Protein AF-0000000085030913 (afdb_homodimer)

Organism: Methanopyrus kandleri (strain AV19 / DSM 6324 / JCM 9639 / NBRC 100938) (NCBI:txid190192)

Structure (mmCIF, N/CA/C/O backbone):
data_AF-0000000085030913-model_v1
#
loop_
_entity.id
_entity.type
_entity.pdbx_description
1 polymer 'Nitrogen regulatory protein PII'
#
loop_
_atom_site.group_PDB
_atom_site.id
_atom_site.type_symbol
_atom_site.label_atom_id
_atom_site.label_alt_id
_atom_site.label_comp_id
_atom_site.label_asym_id
_atom_site.label_entity_id
_atom_site.label_seq_id
_atom_site.pdbx_PDB_ins_code
_atom_site.Cartn_x
_atom_site.Cartn_y
_atom_site.Cartn_z
_atom_site.occupancy
_atom_site.B_iso_or_equiv
_atom_site.auth_seq_id
_atom_site.auth_comp_id
_atom_site.auth_asym_id
_atom_site.auth_atom_id
_atom_site.pdbx_PDB_model_num
ATOM 1 N N . MET A 1 1 ? 6.801 -6.336 12.219 1 97.38 1 MET A N 1
ATOM 2 C CA . MET A 1 1 ? 6.609 -5.457 11.062 1 97.38 1 MET A CA 1
ATOM 3 C C . MET A 1 1 ? 5.137 -5.102 10.891 1 97.38 1 MET A C 1
ATOM 5 O O . MET A 1 1 ? 4.258 -5.914 11.188 1 97.38 1 MET A O 1
ATOM 9 N N . TYR A 1 2 ? 4.879 -3.906 10.539 1 98.38 2 TYR A N 1
ATOM 10 C CA . TYR A 1 2 ? 3.506 -3.424 10.477 1 98.38 2 TYR A CA 1
ATOM 11 C C . TYR A 1 2 ? 3.307 -2.512 9.273 1 98.38 2 TYR A C 1
ATOM 13 O O . TYR A 1 2 ? 4.207 -1.752 8.906 1 98.38 2 TYR A O 1
ATOM 21 N N . MET A 1 3 ? 2.127 -2.629 8.711 1 98.69 3 MET A N 1
ATOM 22 C CA . MET A 1 3 ? 1.617 -1.624 7.777 1 98.69 3 MET A CA 1
ATOM 23 C C . MET A 1 3 ? 0.636 -0.688 8.477 1 98.69 3 MET A C 1
ATOM 25 O O . MET A 1 3 ? -0.344 -1.139 9.07 1 98.69 3 MET A O 1
ATOM 29 N N . ILE A 1 4 ? 0.959 0.599 8.453 1 98.69 4 ILE A N 1
ATOM 30 C CA . ILE A 1 4 ? -0 1.61 8.883 1 98.69 4 ILE A CA 1
ATOM 31 C C . ILE A 1 4 ? -0.766 2.141 7.668 1 98.69 4 ILE A C 1
ATOM 33 O O . ILE A 1 4 ? -0.162 2.619 6.707 1 98.69 4 ILE A O 1
ATOM 37 N N . GLU A 1 5 ? -2.086 2.006 7.703 1 98.81 5 GLU A N 1
ATOM 38 C CA . GLU A 1 5 ? -2.98 2.604 6.715 1 98.81 5 GLU A CA 1
ATOM 39 C C . GLU A 1 5 ? -3.789 3.746 7.32 1 98.81 5 GLU A C 1
ATOM 41 O O . GLU A 1 5 ? -4.555 3.541 8.266 1 98.81 5 GLU A O 1
ATOM 46 N N . ALA A 1 6 ? -3.629 4.93 6.734 1 98.69 6 ALA A N 1
ATOM 47 C CA . ALA A 1 6 ? -4.344 6.094 7.246 1 98.69 6 ALA A CA 1
ATOM 48 C C . ALA A 1 6 ? -5.203 6.734 6.16 1 98.69 6 ALA A C 1
ATOM 50 O O . ALA A 1 6 ? -4.719 7.004 5.055 1 98.69 6 ALA A O 1
ATOM 51 N N . VAL A 1 7 ? -6.469 6.957 6.406 1 98.5 7 VAL A N 1
ATOM 52 C CA . VAL A 1 7 ? -7.355 7.75 5.562 1 98.5 7 VAL A CA 1
ATOM 53 C C . VAL A 1 7 ? -7.426 9.18 6.094 1 98.5 7 VAL A C 1
ATOM 55 O O . VAL A 1 7 ? -7.742 9.398 7.262 1 98.5 7 VAL A O 1
ATOM 58 N N . ILE A 1 8 ? -7.07 10.133 5.246 1 98.19 8 ILE A N 1
ATOM 59 C CA . ILE A 1 8 ? -7.027 11.523 5.695 1 98.19 8 ILE A CA 1
ATOM 60 C C . ILE A 1 8 ? -7.652 12.422 4.633 1 98.19 8 ILE A C 1
ATOM 62 O O . ILE A 1 8 ? -7.98 11.969 3.537 1 98.19 8 ILE A O 1
ATOM 66 N N . ARG A 1 9 ? -7.844 13.711 5 1 96.69 9 ARG A N 1
ATOM 67 C CA . ARG A 1 9 ? -8.266 14.719 4.039 1 96.69 9 ARG A CA 1
ATOM 68 C C . ARG A 1 9 ? -7.18 14.984 3.002 1 96.69 9 ARG A C 1
ATOM 70 O O . ARG A 1 9 ? -5.996 15.062 3.338 1 96.69 9 ARG A O 1
ATOM 77 N N . PRO A 1 10 ? -7.609 15.188 1.763 1 97.94 10 PRO A N 1
ATOM 78 C CA . PRO A 1 10 ? -6.617 15.461 0.722 1 97.94 10 PRO A CA 1
ATOM 79 C C . PRO A 1 10 ? -5.781 16.703 1.02 1 97.94 10 PRO A C 1
ATOM 81 O O . PRO A 1 10 ? -4.574 16.719 0.756 1 97.94 10 PRO A O 1
ATOM 84 N N . GLU A 1 11 ? -6.324 17.703 1.621 1 97.62 11 GLU A N 1
ATOM 85 C CA . GLU A 1 11 ? -5.625 18.969 1.826 1 97.62 11 GLU A CA 1
ATOM 86 C C . GLU A 1 11 ? -4.562 18.844 2.914 1 97.62 11 GLU A C 1
ATOM 88 O O . GLU A 1 11 ? -3.721 19.734 3.074 1 97.62 11 GLU A O 1
ATOM 93 N N . LYS A 1 12 ? -4.578 17.734 3.641 1 97.44 12 LYS A N 1
ATOM 94 C CA . LYS A 1 12 ? -3.611 17.531 4.719 1 97.44 12 LYS A CA 1
ATOM 95 C C . LYS A 1 12 ? -2.453 16.656 4.266 1 97.44 12 LYS A C 1
ATOM 97 O O . LYS A 1 12 ? -1.494 16.453 5.008 1 97.44 12 LYS A O 1
ATOM 102 N N . LEU A 1 13 ? -2.436 16.188 3.119 1 97.69 13 LEU A N 1
ATOM 103 C CA . LEU A 1 13 ? -1.42 15.266 2.627 1 97.69 13 LEU A CA 1
ATOM 104 C C . LEU A 1 13 ? -0.028 15.875 2.74 1 97.69 13 LEU A C 1
ATOM 106 O O . LEU A 1 13 ? 0.89 15.25 3.271 1 97.69 13 LEU A O 1
ATOM 110 N N . ASP A 1 14 ? 0.135 17.094 2.258 1 95.75 14 ASP A N 1
ATOM 111 C CA . ASP A 1 14 ? 1.46 17.703 2.246 1 95.75 14 ASP A CA 1
ATOM 112 C C . ASP A 1 14 ? 2.002 17.875 3.662 1 95.75 14 ASP A C 1
ATOM 114 O O . ASP A 1 14 ? 3.174 17.578 3.922 1 95.75 14 ASP A O 1
ATOM 118 N N . ASP A 1 15 ? 1.157 18.266 4.574 1 96.5 15 ASP A N 1
ATOM 119 C CA . ASP A 1 15 ? 1.558 18.438 5.969 1 96.5 15 ASP A CA 1
ATOM 120 C C . ASP A 1 15 ? 2.01 17.094 6.566 1 96.5 15 ASP A C 1
ATOM 122 O O . ASP A 1 15 ? 3.051 17.031 7.223 1 96.5 15 ASP A O 1
ATOM 126 N N . VAL A 1 16 ? 1.257 16.078 6.359 1 97.94 16 VAL A N 1
ATOM 127 C CA . VAL A 1 16 ? 1.531 14.766 6.93 1 97.94 16 VAL A CA 1
ATOM 128 C C . VAL A 1 16 ? 2.803 14.188 6.312 1 97.94 16 VAL A C 1
ATOM 130 O O . VAL A 1 16 ? 3.672 13.68 7.023 1 97.94 16 VAL A O 1
ATOM 133 N N . LYS A 1 17 ? 2.896 14.273 4.977 1 95.69 17 LYS A N 1
ATOM 134 C CA . LYS A 1 17 ? 4.062 13.75 4.273 1 95.69 17 LYS A CA 1
ATOM 135 C C . LYS A 1 17 ? 5.348 14.391 4.781 1 95.69 17 LYS A C 1
ATOM 137 O O . LYS A 1 17 ? 6.348 13.703 5 1 95.69 17 LYS A O 1
ATOM 142 N N . GLU A 1 18 ? 5.367 15.695 4.91 1 94.69 18 GLU A N 1
ATOM 143 C CA . GLU A 1 18 ? 6.543 16.422 5.379 1 94.69 18 GLU A CA 1
ATOM 144 C C . GLU A 1 18 ? 6.891 16.047 6.816 1 94.69 18 GLU A C 1
ATOM 146 O O . GLU A 1 18 ? 8.062 15.828 7.141 1 94.69 18 GLU A O 1
ATOM 151 N N . ALA A 1 19 ? 5.914 15.938 7.633 1 97.12 19 ALA A N 1
ATOM 152 C CA . ALA A 1 19 ? 6.121 15.594 9.039 1 97.12 19 ALA A CA 1
ATOM 153 C C . ALA A 1 19 ? 6.684 14.188 9.18 1 97.12 19 ALA A C 1
ATOM 155 O O . ALA A 1 19 ? 7.562 13.938 10.008 1 97.12 19 ALA A O 1
ATOM 156 N N . LEU A 1 20 ? 6.156 13.258 8.414 1 96.88 20 LEU A N 1
ATOM 157 C CA . LEU A 1 20 ? 6.66 11.891 8.445 1 96.88 20 LEU A CA 1
ATOM 158 C C . LEU A 1 20 ? 8.117 11.836 7.992 1 96.88 20 LEU A C 1
ATOM 160 O O . LEU A 1 20 ? 8.93 11.133 8.594 1 96.88 20 LEU A O 1
ATOM 164 N N . ASP A 1 21 ? 8.438 12.578 6.918 1 93.75 21 ASP A N 1
ATOM 165 C CA . ASP A 1 21 ? 9.812 12.648 6.445 1 93.75 21 ASP A CA 1
ATOM 166 C C . ASP A 1 21 ? 10.742 13.148 7.543 1 93.75 21 ASP A C 1
ATOM 168 O O . ASP A 1 21 ? 11.781 12.539 7.812 1 93.75 21 ASP A O 1
ATOM 172 N N . GLU A 1 22 ? 10.359 14.188 8.195 1 94.38 22 GLU A N 1
ATOM 173 C CA . GLU A 1 22 ? 11.164 14.781 9.266 1 94.38 22 GLU A CA 1
ATOM 174 C C . GLU A 1 22 ? 11.32 13.812 10.43 1 94.38 22 GLU A C 1
ATOM 176 O O . GLU A 1 22 ? 12.352 13.812 11.109 1 94.38 22 GLU A O 1
ATOM 181 N N . ALA A 1 23 ? 10.359 13 10.664 1 95.81 23 ALA A N 1
ATOM 182 C CA . ALA A 1 23 ? 10.375 12.047 11.773 1 95.81 23 ALA A CA 1
ATOM 183 C C . ALA A 1 23 ? 11.172 10.797 11.414 1 95.81 23 ALA A C 1
ATOM 185 O O . ALA A 1 23 ? 11.328 9.898 12.242 1 95.81 23 ALA A O 1
ATOM 186 N N . GLY A 1 24 ? 11.609 10.648 10.109 1 93.88 24 GLY A N 1
ATOM 187 C CA . GLY A 1 24 ? 12.461 9.539 9.711 1 93.88 24 GLY A CA 1
ATOM 188 C C . GLY A 1 24 ? 11.711 8.469 8.938 1 93.88 24 GLY A C 1
ATOM 189 O O . GLY A 1 24 ? 12.195 7.344 8.797 1 93.88 24 GLY A O 1
ATOM 190 N N . TYR A 1 25 ? 10.539 8.797 8.492 1 94.88 25 TYR A N 1
ATOM 191 C CA . TYR A 1 25 ? 9.727 7.848 7.738 1 94.88 25 TYR A CA 1
ATOM 192 C C . TYR A 1 25 ? 9.367 8.406 6.363 1 94.88 25 TYR A C 1
ATOM 194 O O . TYR A 1 25 ? 8.203 8.688 6.086 1 94.88 25 TYR A O 1
ATOM 202 N N . PRO A 1 26 ? 10.32 8.453 5.445 1 93.25 26 PRO A N 1
ATOM 203 C CA . PRO A 1 26 ? 10.07 9.062 4.137 1 93.25 26 PRO A CA 1
ATOM 204 C C . PRO A 1 26 ? 9.273 8.156 3.203 1 93.25 26 PRO A C 1
ATOM 206 O O . PRO A 1 26 ? 8.586 8.641 2.307 1 93.25 26 PRO A O 1
ATOM 209 N N . GLY A 1 27 ? 9.453 6.836 3.287 1 94.38 27 GLY A N 1
ATOM 210 C CA . GLY A 1 27 ? 8.781 5.898 2.396 1 94.38 27 GLY A CA 1
ATOM 211 C C . GLY A 1 27 ? 7.289 5.801 2.639 1 94.38 27 GLY A C 1
ATOM 212 O O . GLY A 1 27 ? 6.852 5.66 3.781 1 94.38 27 GLY A O 1
ATOM 213 N N . MET A 1 28 ? 6.562 5.891 1.519 1 96.62 28 MET A N 1
ATOM 214 C CA . MET A 1 28 ? 5.113 5.762 1.654 1 96.62 28 MET A CA 1
ATOM 215 C C . MET A 1 28 ? 4.461 5.5 0.301 1 96.62 28 MET A C 1
ATOM 217 O O . MET A 1 28 ? 5.059 5.77 -0.743 1 96.62 28 MET A O 1
ATOM 221 N N . THR A 1 29 ? 3.254 4.949 0.312 1 98 29 THR A N 1
ATOM 222 C CA . THR A 1 29 ? 2.355 4.801 -0.827 1 98 29 THR A CA 1
ATOM 223 C C . THR A 1 29 ? 1.079 5.609 -0.619 1 98 29 THR A C 1
ATOM 225 O O . THR A 1 29 ? 0.489 5.582 0.464 1 98 29 THR A O 1
ATOM 228 N N . VAL A 1 30 ? 0.753 6.41 -1.643 1 98.25 30 VAL A N 1
ATOM 229 C CA . VAL A 1 30 ? -0.41 7.289 -1.574 1 98.25 30 VAL A CA 1
ATOM 230 C C . VAL A 1 30 ? -1.447 6.852 -2.607 1 98.25 30 VAL A C 1
ATOM 232 O O . VAL A 1 30 ? -1.129 6.695 -3.787 1 98.25 30 VAL A O 1
ATOM 235 N N . ILE A 1 31 ? -2.711 6.672 -2.172 1 98.31 31 ILE A N 1
ATOM 236 C CA . ILE A 1 31 ? -3.826 6.277 -3.025 1 98.31 31 ILE A CA 1
ATOM 237 C C . ILE A 1 31 ? -4.953 7.301 -2.908 1 98.31 31 ILE A C 1
ATOM 239 O O . ILE A 1 31 ? -5.383 7.637 -1.804 1 98.31 31 ILE A O 1
ATOM 243 N N . HIS A 1 32 ? -5.371 7.809 -4.09 1 97.62 32 HIS A N 1
ATOM 244 C CA . HIS A 1 32 ? -6.57 8.633 -4.086 1 97.62 32 HIS A CA 1
ATOM 245 C C . HIS A 1 32 ? -7.832 7.781 -4.027 1 97.62 32 HIS A C 1
ATOM 247 O O . HIS A 1 32 ? -8.039 6.914 -4.879 1 97.62 32 HIS A O 1
ATOM 253 N N . VAL A 1 33 ? -8.664 8.086 -3.014 1 97.69 33 VAL A N 1
ATOM 254 C CA . VAL A 1 33 ? -9.828 7.234 -2.791 1 97.69 33 VAL A CA 1
ATOM 255 C C . VAL A 1 33 ? -11.062 8.102 -2.533 1 97.69 33 VAL A C 1
ATOM 257 O O . VAL A 1 33 ? -10.961 9.328 -2.461 1 97.69 33 VAL A O 1
ATOM 260 N N . LYS A 1 34 ? -12.18 7.449 -2.561 1 95.69 34 LYS A N 1
ATOM 261 C CA . LYS A 1 34 ? -13.43 8.047 -2.104 1 95.69 34 LYS A CA 1
ATOM 262 C C . LYS A 1 34 ? -13.977 7.305 -0.887 1 95.69 34 LYS A C 1
ATOM 264 O O . LYS A 1 34 ? -13.812 6.09 -0.764 1 95.69 34 LYS A O 1
ATOM 269 N N . GLY A 1 35 ? -14.461 8.07 0.013 1 93.12 35 GLY A N 1
ATOM 270 C CA . GLY A 1 35 ? -15.031 7.473 1.206 1 93.12 35 GLY A CA 1
ATOM 271 C C . GLY A 1 35 ? -15.836 8.453 2.039 1 93.12 35 GLY A C 1
ATOM 272 O O . GLY A 1 35 ? -15.93 9.633 1.698 1 93.12 35 GLY A O 1
ATOM 273 N N . ARG A 1 36 ? -16.531 7.734 3.041 1 88.5 36 ARG A N 1
ATOM 274 C CA . ARG A 1 36 ? -17.25 8.516 4.031 1 88.5 36 ARG A CA 1
ATOM 275 C C . ARG A 1 36 ? -17.281 7.805 5.379 1 88.5 36 ARG A C 1
ATOM 277 O O . ARG A 1 36 ? -17.031 6.602 5.457 1 88.5 36 ARG A O 1
ATOM 284 N N . GLY A 1 37 ? -17.438 8.609 6.379 1 87.94 37 GLY A N 1
ATOM 285 C CA . GLY A 1 37 ? -17.641 8.031 7.695 1 87.94 37 GLY A CA 1
ATOM 286 C C . GLY A 1 37 ? -19.094 7.891 8.07 1 87.94 37 GLY A C 1
ATOM 287 O O . GLY A 1 37 ? -19.953 7.738 7.195 1 87.94 37 GLY A O 1
ATOM 288 N N . ARG A 1 38 ? -19.328 7.766 9.25 1 83.56 38 ARG A N 1
ATOM 289 C CA . ARG A 1 38 ? -20.656 7.523 9.812 1 83.56 38 ARG A CA 1
ATOM 290 C C . ARG A 1 38 ? -21.594 8.688 9.508 1 83.56 38 ARG A C 1
ATOM 292 O O . ARG A 1 38 ? -22.828 8.531 9.531 1 83.56 38 ARG A O 1
ATOM 299 N N . GLN A 1 39 ? -21.109 9.82 9.016 1 75.81 39 GLN A N 1
ATOM 300 C CA . GLN A 1 39 ? -21.875 11.031 8.734 1 75.81 39 GLN A CA 1
ATOM 301 C C . GLN A 1 39 ? -22.484 10.984 7.332 1 75.81 39 GLN A C 1
ATOM 303 O O . GLN A 1 39 ? -23.297 11.836 6.973 1 75.81 39 GLN A O 1
ATOM 308 N N . ARG A 1 40 ? -22.234 9.852 6.637 1 77.81 40 ARG A N 1
ATOM 309 C CA . ARG A 1 40 ? -22.812 9.508 5.34 1 77.81 40 ARG A CA 1
ATOM 310 C C . ARG A 1 40 ? -22.641 10.656 4.348 1 77.81 40 ARG A C 1
ATOM 312 O O . ARG A 1 40 ? -23.547 10.969 3.582 1 77.81 40 ARG A O 1
ATOM 319 N N . GLY A 1 41 ? -21.562 11.359 4.496 1 75 41 GLY A N 1
ATOM 320 C CA . GLY A 1 41 ? -21.297 12.375 3.49 1 75 41 GLY A CA 1
ATOM 321 C C . GLY A 1 41 ? -21.828 13.742 3.865 1 75 41 GLY A C 1
ATOM 322 O O . GLY A 1 41 ? -21.859 14.102 5.043 1 75 41 GLY A O 1
ATOM 323 N N . ILE A 1 42 ? -21.938 14.555 2.76 1 71.19 42 ILE A N 1
ATOM 324 C CA . ILE A 1 42 ? -22.391 15.93 2.975 1 71.19 42 ILE A CA 1
ATOM 325 C C . ILE A 1 42 ? -23.672 16.188 2.195 1 71.19 42 ILE A C 1
ATOM 327 O O . ILE A 1 42 ? -23.797 15.781 1.037 1 71.19 42 ILE A O 1
ATOM 331 N N . VAL A 1 43 ? -24.672 16.75 2.906 1 71.94 43 VAL A N 1
ATOM 332 C CA . VAL A 1 43 ? -25.922 17.156 2.273 1 71.94 43 VAL A CA 1
ATOM 333 C C . VAL A 1 43 ? -25.812 18.594 1.769 1 71.94 43 VAL A C 1
ATOM 335 O O . VAL A 1 43 ? -25.391 19.484 2.504 1 71.94 43 VAL A O 1
ATOM 338 N N . HIS A 1 44 ? -25.938 18.734 0.424 1 70.19 44 HIS A N 1
ATOM 339 C CA . HIS A 1 44 ? -25.984 20.062 -0.174 1 70.19 44 HIS A CA 1
ATOM 340 C C . HIS A 1 44 ? -27.422 20.516 -0.385 1 70.19 44 HIS A C 1
ATOM 342 O O . HIS A 1 44 ? -28.281 19.719 -0.765 1 70.19 44 HIS A O 1
ATOM 348 N N . ARG A 1 45 ? -27.719 21.75 0.177 1 68.44 45 ARG A N 1
ATOM 349 C CA . ARG A 1 45 ? -29.062 22.297 0.024 1 68.44 45 ARG A CA 1
ATOM 350 C C . ARG A 1 45 ? -29.109 23.391 -1.024 1 68.44 45 ARG A C 1
ATOM 352 O O . ARG A 1 45 ? -28.328 24.344 -0.955 1 68.44 45 ARG A O 1
ATOM 359 N N . TYR A 1 46 ? -29.531 23.016 -2.213 1 72.19 46 TYR A N 1
ATOM 360 C CA . TYR A 1 46 ? -29.859 24.047 -3.18 1 72.19 46 TYR A CA 1
ATOM 361 C C . TYR A 1 46 ? -31.375 24.203 -3.34 1 72.19 46 TYR A C 1
ATOM 363 O O . TYR A 1 46 ? -32.031 23.344 -3.92 1 72.19 46 TYR A O 1
ATOM 371 N N . ARG A 1 47 ? -31.859 25.516 -3.111 1 70.31 47 ARG A N 1
ATOM 372 C CA . ARG A 1 47 ? -33.312 25.766 -3.131 1 70.31 47 ARG A CA 1
ATOM 373 C C . ARG A 1 47 ? -34.062 24.672 -2.389 1 70.31 47 ARG A C 1
ATOM 375 O O . ARG A 1 47 ? -33.781 24.391 -1.227 1 70.31 47 ARG A O 1
ATOM 382 N N . ASP A 1 48 ? -35 23.969 -2.947 1 69.94 48 ASP A N 1
ATOM 383 C CA . ASP A 1 48 ? -35.875 22.984 -2.309 1 69.94 48 ASP A CA 1
ATOM 384 C C . ASP A 1 48 ? -35.344 21.562 -2.521 1 69.94 48 ASP A C 1
ATOM 386 O O . ASP A 1 48 ? -36 20.594 -2.137 1 69.94 48 ASP A O 1
ATOM 390 N N . GLU A 1 49 ? -34.125 21.531 -3.23 1 72 49 GLU A N 1
ATOM 391 C CA . GLU A 1 49 ? -33.656 20.172 -3.52 1 72 49 GLU A CA 1
ATOM 392 C C . GLU A 1 49 ? -32.406 19.859 -2.732 1 72 49 GLU A C 1
ATOM 394 O O . GLU A 1 49 ? -31.484 20.688 -2.631 1 72 49 GLU A O 1
ATOM 399 N N . GLU A 1 50 ? -32.5 18.719 -1.966 1 69.69 50 GLU A N 1
ATOM 400 C CA . GLU A 1 50 ? -31.328 18.219 -1.229 1 69.69 50 GLU A CA 1
ATOM 401 C C . GLU A 1 50 ? -30.531 17.219 -2.059 1 69.69 50 GLU A C 1
ATOM 403 O O . GLU A 1 50 ? -31.109 16.312 -2.67 1 69.69 50 GLU A O 1
ATOM 408 N N . TYR A 1 51 ? -29.297 17.703 -2.5 1 71.06 51 TYR A N 1
ATOM 409 C CA . TYR A 1 51 ? -28.375 16.766 -3.143 1 71.06 51 TYR A CA 1
ATOM 410 C C . TYR A 1 51 ? -27.312 16.297 -2.166 1 71.06 51 TYR A C 1
ATOM 412 O O . TYR A 1 51 ? -26.719 17.094 -1.439 1 71.06 51 TYR A O 1
ATOM 420 N N . ARG A 1 52 ? -27.266 14.836 -1.971 1 70.31 52 ARG A N 1
ATOM 421 C CA . ARG A 1 52 ? -26.281 14.258 -1.061 1 70.31 52 ARG A CA 1
ATOM 422 C C . ARG A 1 52 ? -25.078 13.703 -1.828 1 70.31 52 ARG A C 1
ATOM 424 O O . ARG A 1 52 ? -25.25 12.984 -2.818 1 70.31 52 ARG A O 1
ATOM 431 N N . THR A 1 53 ? -23.922 14.414 -1.584 1 75.75 53 THR A N 1
ATOM 432 C CA . THR A 1 53 ? -22.719 13.711 -2.002 1 75.75 53 THR A CA 1
ATOM 433 C C . THR A 1 53 ? -22.391 12.586 -1.022 1 75.75 53 THR A C 1
ATOM 435 O O . THR A 1 53 ? -22.016 12.852 0.124 1 75.75 53 THR A O 1
ATOM 438 N N . ASP A 1 54 ? -22.547 11.484 -1.453 1 85.31 54 ASP A N 1
ATOM 439 C CA . ASP A 1 54 ? -22.453 10.312 -0.594 1 85.31 54 ASP A CA 1
ATOM 440 C C . ASP A 1 54 ? -21 9.969 -0.276 1 85.31 54 ASP A C 1
ATOM 442 O O . ASP A 1 54 ? -20.609 9.906 0.893 1 85.31 54 ASP A O 1
ATOM 446 N N . LEU A 1 55 ? -20.156 9.891 -1.315 1 92 55 LEU A N 1
ATOM 447 C CA . LEU A 1 55 ? -18.75 9.594 -1.095 1 92 55 LEU A CA 1
ATOM 448 C C . LEU A 1 55 ? -17.891 10.828 -1.34 1 92 55 LEU A C 1
ATOM 450 O O . LEU A 1 55 ? -18.078 11.547 -2.32 1 92 55 LEU A O 1
ATOM 454 N N . LEU A 1 56 ? -16.891 11.078 -0.393 1 92.56 56 LEU A N 1
ATOM 455 C CA . LEU A 1 56 ? -15.984 12.219 -0.474 1 92.56 56 LEU A CA 1
ATOM 456 C C . LEU A 1 56 ? -14.586 11.773 -0.895 1 92.56 56 LEU A C 1
ATOM 458 O O . LEU A 1 56 ? -14.188 10.633 -0.628 1 92.56 56 LEU A O 1
ATOM 462 N N . ASP A 1 57 ? -13.922 12.719 -1.477 1 96.25 57 ASP A N 1
ATOM 463 C CA . ASP A 1 57 ? -12.516 12.484 -1.798 1 96.25 57 ASP A CA 1
ATOM 464 C C . ASP A 1 57 ? -11.68 12.367 -0.528 1 96.25 57 ASP A C 1
ATOM 466 O O . ASP A 1 57 ? -11.82 13.172 0.395 1 96.25 57 ASP A O 1
ATOM 470 N N . LYS A 1 58 ? -10.844 11.312 -0.461 1 97.31 58 LYS A N 1
ATOM 471 C CA . LYS A 1 58 ? -9.891 11.094 0.621 1 97.31 58 LYS A CA 1
ATOM 472 C C . LYS A 1 58 ? -8.555 10.578 0.081 1 97.31 58 LYS A C 1
ATOM 474 O O . LYS A 1 58 ? -8.43 10.305 -1.114 1 97.31 58 LYS A O 1
ATOM 479 N N . ILE A 1 59 ? -7.598 10.547 0.97 1 98.31 59 ILE A N 1
ATOM 480 C CA . ILE A 1 59 ? -6.312 9.906 0.712 1 98.31 59 ILE A CA 1
ATOM 481 C C . ILE A 1 59 ? -6.16 8.68 1.608 1 98.31 59 ILE A C 1
ATOM 483 O O . ILE A 1 59 ? -6.473 8.727 2.801 1 98.31 59 ILE A O 1
ATOM 487 N N . LEU A 1 60 ? -5.754 7.594 1.026 1 98.69 60 LEU A N 1
ATOM 488 C CA . LEU A 1 60 ? -5.246 6.445 1.772 1 98.69 60 LEU A CA 1
ATOM 489 C C . LEU A 1 60 ? -3.723 6.395 1.723 1 98.69 60 LEU A C 1
ATOM 491 O O . LEU A 1 60 ? -3.137 6.242 0.648 1 98.69 60 LEU A O 1
ATOM 495 N N . LEU A 1 61 ? -3.117 6.57 2.875 1 98.31 61 LEU A N 1
ATOM 496 C CA . LEU A 1 61 ? -1.668 6.539 3.037 1 98.31 61 LEU A CA 1
ATOM 497 C C . LEU A 1 61 ? -1.217 5.215 3.639 1 98.31 61 LEU A C 1
ATOM 499 O O . LEU A 1 61 ? -1.774 4.758 4.641 1 98.31 61 LEU A O 1
ATOM 503 N N . LYS A 1 62 ? -0.235 4.555 3 1 98.69 62 LYS A N 1
ATOM 504 C CA . LYS A 1 62 ? 0.351 3.33 3.537 1 98.69 62 LYS A CA 1
ATOM 505 C C . LYS A 1 62 ? 1.812 3.543 3.922 1 98.69 62 LYS A C 1
ATOM 507 O O . LYS A 1 62 ? 2.613 3.998 3.104 1 98.69 62 LYS A O 1
ATOM 512 N N . VAL A 1 63 ? 2.182 3.215 5.156 1 98.31 63 VAL A N 1
ATOM 513 C CA . VAL A 1 63 ? 3.539 3.309 5.68 1 98.31 63 VAL A CA 1
ATOM 514 C C . VAL A 1 63 ? 3.912 2.008 6.387 1 98.31 63 VAL A C 1
ATOM 516 O O . VAL A 1 63 ? 3.258 1.608 7.352 1 98.31 63 VAL A O 1
ATOM 519 N N . ALA A 1 64 ? 4.996 1.36 5.941 1 98.56 64 ALA A N 1
ATOM 520 C CA . ALA A 1 64 ? 5.48 0.139 6.578 1 98.56 64 ALA A CA 1
ATOM 521 C C . ALA A 1 64 ? 6.617 0.441 7.551 1 98.56 64 ALA A C 1
ATOM 523 O O . ALA A 1 64 ? 7.543 1.188 7.223 1 98.56 64 ALA A O 1
ATOM 524 N N . VAL A 1 65 ? 6.551 -0.192 8.75 1 97.69 65 VAL A N 1
ATOM 525 C CA . VAL A 1 65 ? 7.578 0.061 9.758 1 97.69 65 VAL A CA 1
ATOM 526 C C . VAL A 1 65 ? 7.984 -1.253 10.422 1 97.69 65 VAL A C 1
ATOM 528 O O . VAL A 1 65 ? 7.199 -2.205 10.461 1 97.69 65 VAL A O 1
ATOM 531 N N . PRO A 1 66 ? 9.156 -1.278 11.031 1 97.12 66 PRO A N 1
ATOM 532 C CA . PRO A 1 66 ? 9.688 -2.551 1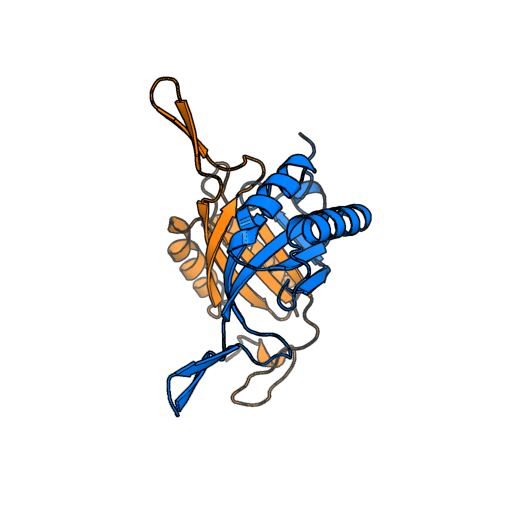1.531 1 97.12 66 PRO A CA 1
ATOM 533 C C . PRO A 1 66 ? 9.211 -2.869 12.945 1 97.12 66 PRO A C 1
ATOM 535 O O . PRO A 1 66 ? 9.141 -4.039 13.328 1 97.12 66 PRO A O 1
ATOM 538 N N . THR A 1 67 ? 8.914 -1.836 13.836 1 96.69 67 THR A N 1
ATOM 539 C CA . THR A 1 67 ? 8.672 -2.135 15.242 1 96.69 67 THR A CA 1
ATOM 540 C C . THR A 1 67 ? 7.379 -1.489 15.719 1 96.69 67 THR A C 1
ATOM 542 O O . THR A 1 67 ? 6.871 -0.562 15.086 1 96.69 67 THR A O 1
ATOM 545 N N . GLU A 1 68 ? 6.926 -1.992 16.875 1 96.56 68 GLU A N 1
ATOM 546 C CA . GLU A 1 68 ? 5.746 -1.412 17.516 1 96.56 68 GLU A CA 1
ATOM 547 C C . GLU A 1 68 ? 6 0.035 17.938 1 96.56 68 GLU A C 1
ATOM 549 O O . GLU A 1 68 ? 5.094 0.869 17.875 1 96.56 68 GLU A O 1
ATOM 554 N N . ASP A 1 69 ? 7.207 0.306 18.422 1 97.31 69 ASP A N 1
ATOM 555 C CA . ASP A 1 69 ? 7.555 1.681 18.781 1 97.31 69 ASP A CA 1
ATOM 556 C C . ASP A 1 69 ? 7.398 2.609 17.578 1 97.31 69 ASP A C 1
ATOM 558 O O . ASP A 1 69 ? 6.918 3.736 17.719 1 97.31 69 ASP A O 1
ATOM 562 N N . ASP A 1 70 ? 7.801 2.143 16.406 1 97.5 70 ASP A N 1
ATOM 563 C CA . ASP A 1 70 ? 7.641 2.926 15.18 1 97.5 70 ASP A CA 1
ATOM 564 C C . ASP A 1 70 ? 6.164 3.16 14.867 1 97.5 70 ASP A C 1
ATOM 566 O O . ASP A 1 70 ? 5.793 4.227 14.367 1 97.5 70 ASP A O 1
ATOM 570 N N . VAL A 1 71 ? 5.367 2.191 15.18 1 98.5 71 VAL A N 1
ATOM 571 C CA . VAL A 1 71 ? 3.932 2.326 14.945 1 98.5 71 VAL A CA 1
ATOM 572 C C . VAL A 1 71 ? 3.395 3.523 15.727 1 98.5 71 VAL A C 1
ATOM 574 O O . VAL A 1 71 ? 2.729 4.395 15.164 1 98.5 71 VAL A O 1
ATOM 577 N N . GLU A 1 72 ? 3.693 3.592 16.938 1 98.62 72 GLU A N 1
ATOM 578 C CA . GLU A 1 72 ? 3.191 4.66 17.797 1 98.62 72 GLU A CA 1
ATOM 579 C C . GLU A 1 72 ? 3.701 6.023 17.344 1 98.62 72 GLU A C 1
ATOM 581 O O . GLU A 1 72 ? 2.951 7 17.328 1 98.62 72 GLU A O 1
ATOM 586 N N . LYS A 1 73 ? 4.945 6.051 16.969 1 98.31 73 LYS A N 1
ATOM 587 C CA . LYS A 1 73 ? 5.516 7.301 16.484 1 98.31 73 LYS A CA 1
ATOM 588 C C . LYS A 1 73 ? 4.793 7.785 15.227 1 98.31 73 LYS A C 1
ATOM 590 O O . LYS A 1 73 ? 4.438 8.961 15.125 1 98.31 73 LYS A O 1
ATOM 595 N N . VAL A 1 74 ? 4.59 6.891 14.297 1 98.56 74 VAL A N 1
ATOM 596 C CA . VAL A 1 74 ? 3.938 7.242 13.039 1 98.56 74 VAL A CA 1
ATOM 597 C C . VAL A 1 74 ? 2.5 7.68 13.305 1 98.56 74 VAL A C 1
ATOM 599 O O . VAL A 1 74 ? 2.035 8.68 12.758 1 98.56 74 VAL A O 1
ATOM 602 N N . ILE A 1 75 ? 1.798 6.977 14.18 1 98.81 75 ILE A N 1
ATOM 603 C CA . ILE A 1 75 ? 0.429 7.332 14.539 1 98.81 75 ILE A CA 1
ATOM 604 C C . ILE A 1 75 ? 0.4 8.742 15.133 1 98.81 75 ILE A C 1
ATOM 606 O O . ILE A 1 75 ? -0.427 9.57 14.742 1 98.81 75 ILE A O 1
ATOM 610 N N . ASP A 1 76 ? 1.312 9.016 16.016 1 98.69 76 ASP A N 1
ATOM 611 C CA . ASP A 1 76 ? 1.368 10.328 16.656 1 98.69 76 ASP A CA 1
ATOM 612 C C . ASP A 1 76 ? 1.586 11.43 15.633 1 98.69 76 ASP A C 1
ATOM 614 O O . ASP A 1 76 ? 0.921 12.469 15.68 1 98.69 76 ASP A O 1
ATOM 618 N N . VAL A 1 77 ? 2.51 11.227 14.719 1 98.56 77 VAL A N 1
ATOM 619 C CA . VAL A 1 77 ? 2.824 12.211 13.688 1 98.56 77 VAL A CA 1
ATOM 620 C C . VAL A 1 77 ? 1.591 12.477 12.828 1 98.56 77 VAL A C 1
ATOM 622 O O . VAL A 1 77 ? 1.234 13.625 12.57 1 98.56 77 VAL A O 1
ATOM 625 N N . ILE A 1 78 ? 0.887 11.461 12.383 1 98.69 78 ILE A N 1
ATOM 626 C CA . ILE A 1 78 ? -0.272 11.617 11.516 1 98.69 78 ILE A CA 1
ATOM 627 C C . ILE A 1 78 ? -1.394 12.32 12.273 1 98.69 78 ILE A C 1
ATOM 629 O O . ILE A 1 78 ? -2.01 13.258 11.75 1 98.69 78 ILE A O 1
ATOM 633 N N . CYS A 1 79 ? -1.623 11.883 13.5 1 98.56 79 CYS A N 1
ATOM 634 C CA . CYS A 1 79 ? -2.682 12.5 14.297 1 98.56 79 CYS A CA 1
ATOM 635 C C . CYS A 1 79 ? -2.438 13.992 14.469 1 98.56 79 CYS A C 1
ATOM 637 O O . CYS A 1 79 ? -3.365 14.797 14.352 1 98.56 79 CYS A O 1
ATOM 639 N N . GLU A 1 80 ? -1.241 14.328 14.703 1 98.31 80 GLU A N 1
ATOM 640 C CA . GLU A 1 80 ? -0.903 15.727 14.953 1 98.31 80 GLU A CA 1
ATOM 641 C C . GLU A 1 80 ? -1.068 16.562 13.688 1 98.31 80 GLU A C 1
ATOM 643 O O . GLU A 1 80 ? -1.558 17.688 13.75 1 9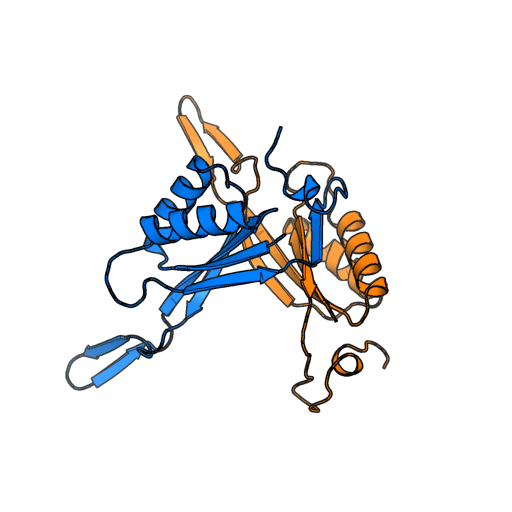8.31 80 GLU A O 1
ATOM 648 N N . HIS A 1 81 ? -0.775 16.031 12.531 1 98.25 81 HIS A N 1
ATOM 649 C CA . HIS A 1 81 ? -0.625 16.875 11.344 1 98.25 81 HIS A CA 1
ATOM 650 C C . HIS A 1 81 ? -1.814 16.719 10.406 1 98.25 81 HIS A C 1
ATOM 652 O O . HIS A 1 81 ? -2.014 17.531 9.508 1 98.25 81 HIS A O 1
ATOM 658 N N . ALA A 1 82 ? -2.602 15.703 10.641 1 98 82 ALA A N 1
ATOM 659 C CA . ALA A 1 82 ? -3.799 15.523 9.82 1 98 82 ALA A CA 1
ATOM 660 C C . ALA A 1 82 ? -5.016 16.156 10.492 1 98 82 ALA A C 1
ATOM 662 O O . ALA A 1 82 ? -6.074 16.281 9.867 1 98 82 ALA A O 1
ATOM 663 N N . LYS A 1 83 ? -4.938 16.547 11.703 1 97.12 83 LYS A N 1
ATOM 664 C CA . LYS A 1 83 ? -6.062 16.984 12.523 1 97.12 83 LYS A CA 1
ATOM 665 C C . LYS A 1 83 ? -6.512 18.391 12.125 1 97.12 83 LYS A C 1
ATOM 667 O O . LYS A 1 83 ? -5.691 19.297 12.016 1 97.12 83 LYS A O 1
ATOM 672 N N . THR A 1 84 ? -7.793 18.578 11.906 1 95.25 84 THR A N 1
ATOM 673 C CA . THR A 1 84 ? -8.414 19.891 11.766 1 95.25 84 THR A CA 1
ATOM 674 C C . THR A 1 84 ? -9.289 20.203 12.969 1 95.25 84 THR A C 1
ATOM 676 O O . THR A 1 84 ? -9.625 21.375 13.211 1 95.25 84 THR A O 1
ATOM 679 N N . GLY A 1 85 ? -9.719 19.141 13.609 1 93.56 85 GLY A N 1
ATOM 680 C CA . GLY A 1 85 ? -10.625 19.312 14.734 1 93.56 85 GLY A CA 1
ATOM 681 C C . GLY A 1 85 ? -12.086 19.141 14.359 1 93.56 85 GLY A C 1
ATOM 682 O O . GLY A 1 85 ? -12.961 19.172 15.219 1 93.56 85 GLY A O 1
ATOM 683 N N . ARG A 1 86 ? -12.422 18.922 13.148 1 92 86 ARG A N 1
ATOM 684 C CA . ARG A 1 86 ? -13.773 18.703 12.641 1 92 86 ARG A CA 1
ATOM 685 C C . ARG A 1 86 ? -13.992 17.25 12.242 1 92 86 ARG A C 1
ATOM 687 O O . ARG A 1 86 ? -13.031 16.531 11.945 1 92 86 ARG A O 1
ATOM 694 N N . PRO A 1 87 ? -15.211 16.828 12.258 1 90.31 87 PRO A N 1
ATOM 695 C CA . PRO A 1 87 ? -15.477 15.484 11.742 1 90.31 87 PRO A CA 1
ATOM 696 C C . PRO A 1 87 ? -14.93 15.266 10.336 1 90.31 87 PRO A C 1
ATOM 698 O O . PRO A 1 87 ? -14.969 16.172 9.508 1 90.31 87 PRO A O 1
ATOM 701 N N . GLY A 1 88 ? -14.352 14.055 10.078 1 90.69 88 GLY A N 1
ATOM 702 C CA . GLY A 1 88 ? -13.859 13.734 8.75 1 90.69 88 GLY A CA 1
ATOM 703 C C . GLY A 1 88 ? -12.352 13.703 8.664 1 90.69 88 GLY A C 1
ATOM 704 O O . GLY A 1 88 ? -11.781 13.617 7.574 1 90.69 88 GLY A O 1
ATOM 705 N N . ASP A 1 89 ? -11.719 13.773 9.797 1 94.94 89 ASP A N 1
ATOM 706 C CA . ASP A 1 89 ? -10.258 13.805 9.828 1 94.94 89 ASP A CA 1
ATOM 707 C C . ASP A 1 89 ? -9.672 12.422 9.523 1 94.94 89 ASP A C 1
ATOM 709 O O . ASP A 1 89 ? -8.469 12.289 9.312 1 94.94 89 ASP A O 1
ATOM 713 N N . GLY A 1 90 ? -10.5 11.422 9.469 1 95.06 90 GLY A N 1
ATOM 714 C CA . GLY A 1 90 ? -10.094 10.133 8.93 1 95.06 90 GLY A CA 1
ATOM 715 C C . GLY A 1 90 ? -9.836 9.094 10.008 1 95.06 90 GLY A C 1
ATOM 716 O O . GLY A 1 90 ? -10.328 9.219 11.125 1 95.06 90 GLY A O 1
ATOM 717 N N . MET A 1 91 ? -9.32 7.93 9.672 1 97.56 91 MET A N 1
ATOM 718 C CA . MET A 1 91 ? -9.055 6.754 10.492 1 97.56 91 MET A CA 1
ATOM 719 C C . MET A 1 91 ? -7.668 6.195 10.203 1 97.56 91 MET A C 1
ATOM 721 O O . MET A 1 91 ? -7.145 6.355 9.102 1 97.56 91 MET A O 1
ATOM 725 N N . ILE A 1 92 ? -7.098 5.605 11.25 1 98.69 92 ILE A N 1
ATOM 726 C CA . ILE A 1 92 ? -5.816 4.918 11.102 1 98.69 92 ILE A CA 1
ATOM 727 C C . ILE A 1 92 ? -5.977 3.445 11.469 1 98.69 92 ILE A C 1
ATOM 729 O O . ILE A 1 92 ? -6.578 3.115 12.492 1 98.69 92 ILE A O 1
ATOM 733 N N . PHE A 1 93 ? -5.457 2.549 10.633 1 98.56 93 PHE A N 1
ATOM 734 C CA . PHE A 1 93 ? -5.449 1.104 10.844 1 98.56 93 PHE A CA 1
ATOM 735 C C . PHE A 1 93 ? -4.023 0.579 10.93 1 98.56 93 PHE A C 1
ATOM 737 O O . PHE A 1 93 ? -3.129 1.067 10.234 1 98.56 93 PHE A O 1
ATOM 744 N N . VAL A 1 94 ? -3.822 -0.404 11.828 1 98.75 94 VAL A N 1
ATOM 745 C CA . VAL A 1 94 ? -2.541 -1.09 11.977 1 98.75 94 VAL A CA 1
ATOM 746 C C . VAL A 1 94 ? -2.691 -2.557 11.578 1 98.75 94 VAL A C 1
ATOM 748 O O . VAL A 1 94 ? -3.51 -3.281 12.148 1 98.75 94 VAL A O 1
ATOM 751 N N . ILE A 1 95 ? -1.898 -2.949 10.609 1 98.25 95 ILE A N 1
ATOM 752 C CA . ILE A 1 95 ? -1.984 -4.297 10.055 1 98.25 95 ILE A CA 1
ATOM 753 C C . ILE A 1 95 ? -0.656 -5.023 10.258 1 98.25 95 ILE A C 1
ATOM 755 O O . ILE A 1 95 ? 0.395 -4.539 9.828 1 98.25 95 ILE A O 1
ATOM 759 N N . PRO A 1 96 ? -0.701 -6.223 10.859 1 97.81 96 PRO A N 1
ATOM 760 C CA . PRO A 1 96 ? 0.554 -6.977 10.93 1 97.81 96 PRO A CA 1
ATOM 761 C C . PRO A 1 96 ? 1.047 -7.43 9.555 1 97.81 96 PRO A C 1
ATOM 763 O O . PRO A 1 96 ? 0.241 -7.777 8.688 1 97.81 96 PRO A O 1
ATOM 766 N N . LEU A 1 97 ? 2.307 -7.379 9.414 1 98.19 97 LEU A N 1
ATOM 767 C CA . LEU A 1 97 ? 2.957 -7.934 8.234 1 98.19 97 LEU A CA 1
ATOM 768 C C . LEU A 1 97 ? 3.686 -9.234 8.57 1 98.19 97 LEU A C 1
ATOM 770 O O . LEU A 1 97 ? 4.438 -9.289 9.547 1 98.19 97 LEU A O 1
ATOM 774 N N . GLU A 1 98 ? 3.439 -10.188 7.746 1 97.75 98 GLU A N 1
ATOM 775 C CA . GLU A 1 98 ? 4.184 -11.438 7.895 1 97.75 98 GLU A CA 1
ATOM 776 C C . GLU A 1 98 ? 5.617 -11.289 7.395 1 97.75 98 GLU A C 1
ATOM 778 O O . GLU A 1 98 ? 6.535 -11.914 7.93 1 97.75 98 GLU A O 1
ATOM 783 N N . ASP A 1 99 ? 5.777 -10.531 6.309 1 97.94 99 ASP A N 1
ATOM 784 C CA . ASP A 1 99 ? 7.09 -10.328 5.703 1 97.94 99 ASP A CA 1
ATOM 785 C C . ASP A 1 99 ? 7.121 -9.047 4.867 1 97.94 99 ASP A C 1
ATOM 787 O O . ASP A 1 99 ? 6.07 -8.508 4.52 1 97.94 99 ASP A O 1
ATOM 791 N N . ALA A 1 100 ? 8.281 -8.555 4.633 1 98.5 100 ALA A N 1
ATOM 792 C CA . ALA A 1 100 ? 8.578 -7.469 3.705 1 98.5 100 ALA A CA 1
ATOM 793 C C . ALA A 1 100 ? 9.836 -7.77 2.891 1 98.5 100 ALA A C 1
ATOM 795 O O . ALA A 1 100 ? 10.812 -8.305 3.422 1 98.5 100 ALA A O 1
ATOM 796 N N . VAL A 1 101 ? 9.758 -7.332 1.578 1 98.19 101 VAL A N 1
ATOM 797 C CA . VAL A 1 101 ? 10.867 -7.645 0.684 1 98.19 101 VAL A CA 1
ATOM 798 C C . VAL A 1 101 ? 11.188 -6.434 -0.189 1 98.19 101 VAL A C 1
ATOM 800 O O . VAL A 1 101 ? 10.289 -5.844 -0.796 1 98.19 101 VAL A O 1
ATOM 803 N N . ARG A 1 102 ? 12.469 -6.055 -0.22 1 96.06 102 ARG A N 1
ATOM 804 C CA . ARG A 1 102 ? 12.922 -5.074 -1.203 1 96.06 102 ARG A CA 1
ATOM 805 C C . ARG A 1 102 ? 13.086 -5.715 -2.578 1 96.06 102 ARG A C 1
ATOM 807 O O . ARG A 1 102 ? 13.93 -6.586 -2.764 1 96.06 102 ARG A O 1
ATOM 814 N N . ALA A 1 103 ? 12.398 -5.23 -3.516 1 96.06 103 ALA A N 1
ATOM 815 C CA . ALA A 1 103 ? 12.312 -5.93 -4.797 1 96.06 103 ALA A CA 1
ATOM 816 C C . ALA A 1 103 ? 13.664 -5.93 -5.508 1 96.06 103 ALA A C 1
ATOM 818 O O . ALA A 1 103 ? 14.016 -6.898 -6.188 1 96.06 103 ALA A O 1
ATOM 819 N N . ARG A 1 104 ? 14.391 -4.863 -5.414 1 92.56 104 ARG A N 1
ATOM 820 C CA . ARG A 1 104 ? 15.664 -4.727 -6.117 1 92.56 104 ARG A CA 1
ATOM 821 C C . ARG A 1 104 ? 16.688 -5.723 -5.59 1 92.56 104 ARG A C 1
ATOM 823 O O . ARG A 1 104 ? 17.406 -6.355 -6.371 1 92.56 104 ARG A O 1
ATOM 830 N N . THR A 1 105 ? 16.734 -5.922 -4.266 1 93.06 105 THR A N 1
ATOM 831 C CA . THR A 1 105 ? 17.844 -6.629 -3.645 1 93.06 105 THR A CA 1
ATOM 832 C C . THR A 1 105 ? 17.391 -7.988 -3.115 1 93.06 105 THR A C 1
ATOM 834 O O . THR A 1 105 ? 18.219 -8.867 -2.865 1 93.06 105 THR A O 1
ATOM 837 N N . GLY A 1 106 ? 16.125 -8.094 -2.846 1 93.75 106 GLY A N 1
ATOM 838 C CA . GLY A 1 106 ? 15.609 -9.312 -2.234 1 93.75 106 GLY A CA 1
ATOM 839 C C . GLY A 1 106 ? 15.742 -9.328 -0.724 1 93.75 106 GLY A C 1
ATOM 840 O O . GLY A 1 106 ? 15.383 -10.305 -0.071 1 93.75 106 GLY A O 1
ATOM 841 N N . GLU A 1 107 ? 16.328 -8.25 -0.132 1 94.94 107 GLU A N 1
ATOM 842 C CA . GLU A 1 107 ? 16.391 -8.141 1.323 1 94.94 107 GLU A CA 1
ATOM 843 C C . GLU A 1 107 ? 15 -8.289 1.941 1 94.94 107 GLU A C 1
ATOM 845 O O . GLU A 1 107 ? 14.016 -7.777 1.405 1 94.94 107 GLU A O 1
ATOM 850 N N . ARG A 1 108 ? 14.945 -8.922 3.176 1 96.88 108 ARG A N 1
ATOM 851 C CA . ARG A 1 108 ? 13.641 -9.266 3.73 1 96.88 108 ARG A CA 1
ATOM 852 C C . ARG A 1 108 ? 13.531 -8.828 5.188 1 96.88 108 ARG A C 1
ATOM 854 O O . ARG A 1 108 ? 14.547 -8.539 5.832 1 96.88 108 ARG A O 1
ATOM 861 N N . GLY A 1 109 ? 12.281 -8.836 5.68 1 96.06 109 GLY A N 1
ATOM 862 C CA . GLY A 1 109 ? 12.016 -8.57 7.086 1 96.06 109 GLY A CA 1
ATOM 863 C C . GLY A 1 109 ? 12.367 -7.156 7.504 1 96.06 109 GLY A C 1
ATOM 864 O O . GLY A 1 109 ? 12.18 -6.211 6.738 1 96.06 109 GLY A O 1
ATOM 865 N N . ASP A 1 110 ? 12.906 -7.102 8.719 1 93.75 110 ASP A N 1
ATOM 866 C CA . ASP A 1 110 ? 13.242 -5.805 9.305 1 93.75 110 ASP A CA 1
ATOM 867 C C . ASP A 1 110 ? 14.312 -5.09 8.477 1 93.75 110 ASP A C 1
ATOM 869 O O . ASP A 1 110 ? 14.297 -3.861 8.367 1 93.75 110 ASP A O 1
ATOM 873 N N . ASP A 1 111 ? 15.148 -5.875 7.906 1 93.19 111 ASP A N 1
ATOM 874 C CA . ASP A 1 111 ? 16.234 -5.309 7.109 1 93.19 111 ASP A CA 1
ATOM 875 C C . ASP A 1 111 ? 15.688 -4.586 5.879 1 93.19 111 ASP A C 1
ATOM 877 O O . ASP A 1 111 ? 16.25 -3.58 5.445 1 93.19 111 ASP A O 1
ATOM 881 N N . ALA A 1 112 ? 14.641 -5.066 5.336 1 94.69 112 ALA A N 1
ATOM 882 C CA . ALA A 1 112 ? 14.031 -4.449 4.16 1 94.69 112 ALA A CA 1
ATOM 883 C C . ALA A 1 112 ? 13.414 -3.098 4.508 1 94.69 112 ALA A C 1
ATOM 885 O O . ALA A 1 112 ? 13.32 -2.213 3.652 1 94.69 112 ALA A O 1
ATOM 886 N N . LEU A 1 113 ? 13.016 -2.965 5.789 1 94.06 113 LEU A N 1
ATOM 887 C CA . LEU A 1 113 ? 12.32 -1.755 6.219 1 94.06 113 LEU A CA 1
ATOM 888 C C . LEU A 1 113 ? 13.281 -0.812 6.945 1 94.06 113 LEU A C 1
ATOM 890 O O . LEU A 1 113 ? 12.891 0.295 7.328 1 94.06 113 LEU A O 1
ATOM 894 N N . SER A 1 114 ? 14.469 -1.349 7.172 1 80.69 114 SER A N 1
ATOM 895 C CA . SER A 1 114 ? 15.422 -0.568 7.957 1 80.69 114 SER A CA 1
ATOM 896 C C . SER A 1 114 ? 15.758 0.75 7.266 1 80.69 114 SER A C 1
ATOM 898 O O . SER A 1 114 ? 15.898 0.8 6.043 1 80.69 114 SER A O 1
ATOM 900 N N . THR A 1 115 ? 15.516 1.798 7.945 1 61.47 115 THR A N 1
ATOM 901 C CA . THR A 1 115 ? 15.859 3.143 7.492 1 61.47 115 THR A CA 1
ATOM 902 C C . THR A 1 115 ? 17.359 3.402 7.656 1 61.47 115 THR A C 1
ATOM 904 O O . THR A 1 115 ? 17.859 4.461 7.266 1 61.47 115 THR A O 1
ATOM 907 N N . GLU A 1 116 ? 18.094 2.551 8.367 1 52.09 116 GLU A N 1
ATOM 908 C CA . GLU A 1 116 ? 19.484 2.824 8.742 1 52.09 116 GLU A CA 1
ATOM 909 C C . GLU A 1 116 ? 20.406 2.752 7.523 1 52.09 116 GLU A C 1
ATOM 911 O O . GLU A 1 116 ? 20.312 1.825 6.719 1 52.09 116 GLU A O 1
ATOM 916 N N . GLU A 1 117 ? 20.984 3.797 6.922 1 42.34 117 GLU A N 1
ATOM 917 C CA . GLU A 1 117 ? 22.203 3.787 6.113 1 42.34 117 GLU A CA 1
ATOM 918 C C . GLU A 1 117 ? 23.297 2.943 6.766 1 42.34 117 GLU A C 1
ATOM 920 O O . GLU A 1 117 ? 23.344 2.828 7.992 1 42.34 117 GLU A O 1
ATOM 925 N N . MET B 1 1 ? -3.551 -18.391 4.289 1 97.06 1 MET B N 1
ATOM 926 C CA . MET B 1 1 ? -3.896 -17.5 3.178 1 97.06 1 MET B CA 1
ATOM 927 C C . MET B 1 1 ? -3.213 -16.156 3.324 1 97.06 1 MET B C 1
ATOM 929 O O . MET B 1 1 ? -2.984 -15.68 4.441 1 97.06 1 MET B O 1
ATOM 933 N N . TYR B 1 2 ? -2.84 -15.625 2.273 1 98.12 2 TYR B N 1
ATOM 934 C CA . TYR B 1 2 ? -2.033 -14.414 2.318 1 98.12 2 TYR B CA 1
ATOM 935 C C . TYR B 1 2 ? -2.393 -13.477 1.17 1 98.12 2 TYR B C 1
ATOM 937 O O . TYR B 1 2 ? -2.729 -13.93 0.073 1 98.12 2 TYR B O 1
ATOM 945 N N . MET B 1 3 ? -2.348 -12.18 1.512 1 98.75 3 MET B N 1
ATOM 946 C CA . MET B 1 3 ? -2.332 -11.141 0.486 1 98.75 3 MET B CA 1
ATOM 947 C C . MET B 1 3 ? -0.915 -10.625 0.26 1 98.75 3 MET B C 1
ATOM 949 O O . MET B 1 3 ? -0.243 -10.211 1.207 1 98.75 3 MET B O 1
ATOM 953 N N . ILE B 1 4 ? -0.473 -10.75 -0.972 1 98.81 4 ILE B N 1
ATOM 954 C CA . ILE B 1 4 ? 0.772 -10.094 -1.366 1 98.81 4 ILE B CA 1
ATOM 955 C C . ILE B 1 4 ? 0.469 -8.734 -1.993 1 98.81 4 ILE B C 1
ATOM 957 O O . ILE B 1 4 ? -0.294 -8.648 -2.959 1 98.81 4 ILE B O 1
ATOM 961 N N . GLU B 1 5 ? 1.034 -7.691 -1.398 1 98.88 5 GLU B N 1
ATOM 962 C CA . GLU B 1 5 ? 0.989 -6.352 -1.976 1 98.88 5 GLU B CA 1
ATOM 963 C C . GLU B 1 5 ? 2.363 -5.922 -2.479 1 98.88 5 GLU B C 1
ATOM 965 O O . GLU B 1 5 ? 3.311 -5.812 -1.697 1 98.88 5 GLU B O 1
ATOM 970 N N . ALA B 1 6 ? 2.43 -5.629 -3.758 1 98.88 6 ALA B N 1
ATOM 971 C CA . ALA B 1 6 ? 3.699 -5.215 -4.352 1 98.88 6 ALA B CA 1
ATOM 972 C C . ALA B 1 6 ? 3.586 -3.83 -4.98 1 98.88 6 ALA B C 1
ATOM 974 O O . ALA B 1 6 ? 2.678 -3.574 -5.773 1 98.88 6 ALA B O 1
ATOM 975 N N . VAL B 1 7 ? 4.48 -2.918 -4.609 1 98.75 7 VAL B N 1
ATOM 976 C CA . VAL B 1 7 ? 4.633 -1.627 -5.27 1 98.75 7 VAL B CA 1
ATOM 977 C C . VAL B 1 7 ? 5.762 -1.7 -6.293 1 98.75 7 VAL B C 1
ATOM 979 O O . VAL B 1 7 ? 6.898 -2.035 -5.953 1 98.7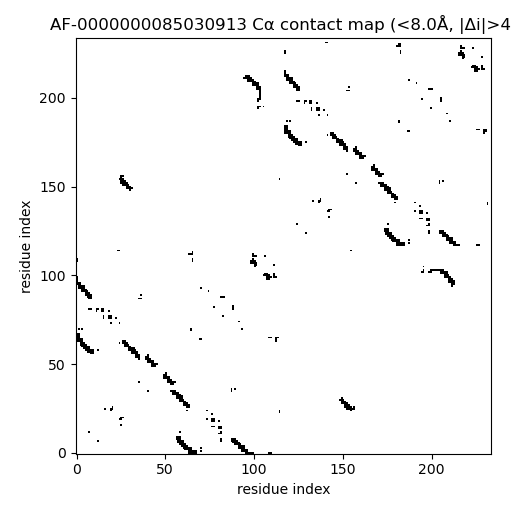5 7 VAL B O 1
ATOM 982 N N . ILE B 1 8 ? 5.441 -1.414 -7.578 1 98.56 8 ILE B N 1
ATOM 983 C CA . ILE B 1 8 ? 6.438 -1.561 -8.633 1 98.56 8 ILE B CA 1
ATOM 984 C C . ILE B 1 8 ? 6.371 -0.357 -9.57 1 98.56 8 ILE B C 1
ATOM 986 O O . ILE B 1 8 ? 5.477 0.48 -9.461 1 98.56 8 ILE B O 1
ATOM 990 N N . ARG B 1 9 ? 7.344 -0.327 -10.461 1 97.75 9 ARG B N 1
ATOM 991 C CA . ARG B 1 9 ? 7.324 0.669 -11.523 1 97.75 9 ARG B CA 1
ATOM 992 C C . ARG B 1 9 ? 6.195 0.396 -12.516 1 97.75 9 ARG B C 1
ATOM 994 O O . ARG B 1 9 ? 5.953 -0.754 -12.883 1 97.75 9 ARG B O 1
ATOM 1001 N N . PRO B 1 10 ? 5.602 1.446 -12.977 1 98.31 10 PRO B N 1
ATOM 1002 C CA . PRO B 1 10 ? 4.52 1.247 -13.945 1 98.31 10 PRO B CA 1
ATOM 1003 C C . PRO B 1 10 ? 4.984 0.526 -15.211 1 98.31 10 PRO B C 1
ATOM 1005 O O . PRO B 1 10 ? 4.262 -0.32 -15.742 1 98.31 10 PRO B O 1
ATOM 1008 N N . GLU B 1 11 ? 6.121 0.756 -15.695 1 98.38 11 GLU B N 1
ATOM 1009 C CA . GLU B 1 11 ? 6.582 0.202 -16.969 1 98.38 11 GLU B CA 1
ATOM 1010 C C . GLU B 1 11 ? 6.855 -1.295 -16.844 1 98.38 11 GLU B C 1
ATOM 1012 O O . GLU B 1 11 ? 7.039 -1.979 -17.859 1 98.38 11 GLU B O 1
ATOM 1017 N N . LYS B 1 12 ? 6.867 -1.811 -15.609 1 98.44 12 LYS B N 1
ATOM 1018 C CA . LYS B 1 12 ? 7.137 -3.229 -15.391 1 98.44 12 LYS B CA 1
ATOM 1019 C C . LYS B 1 12 ? 5.844 -4.016 -15.203 1 98.44 12 LYS B C 1
ATOM 1021 O O . LYS B 1 12 ? 5.863 -5.242 -15.086 1 98.44 12 LYS B O 1
ATOM 1026 N N . LEU B 1 13 ? 4.758 -3.396 -15.242 1 98.62 13 LEU B N 1
ATOM 1027 C CA . LEU B 1 13 ? 3.48 -4.051 -14.977 1 98.62 13 LEU B CA 1
ATOM 1028 C C . LEU B 1 13 ? 3.248 -5.207 -15.938 1 98.62 13 LEU B C 1
ATOM 1030 O O . LEU B 1 13 ? 2.934 -6.32 -15.516 1 98.62 13 LEU B O 1
ATOM 1034 N N . ASP B 1 14 ? 3.414 -4.977 -17.234 1 98.5 14 ASP B N 1
ATOM 1035 C CA . ASP B 1 14 ? 3.111 -6.008 -18.234 1 98.5 14 ASP B CA 1
ATOM 1036 C C . ASP B 1 14 ? 4.023 -7.219 -18.062 1 98.5 14 ASP B C 1
ATOM 1038 O O . ASP B 1 14 ? 3.568 -8.359 -18.141 1 98.5 14 ASP B O 1
ATOM 1042 N N . ASP B 1 15 ? 5.254 -6.949 -17.781 1 98.62 15 ASP B N 1
ATOM 1043 C CA . ASP B 1 15 ? 6.203 -8.039 -17.562 1 98.62 15 ASP B CA 1
ATOM 1044 C C . ASP B 1 15 ? 5.793 -8.883 -16.359 1 98.62 15 ASP B C 1
ATOM 1046 O O . ASP B 1 15 ? 5.789 -10.109 -16.422 1 98.62 15 ASP B O 1
ATOM 1050 N N . VAL B 1 16 ? 5.43 -8.258 -15.266 1 98.75 16 VAL B N 1
ATOM 1051 C CA . VAL B 1 16 ? 5.086 -8.945 -14.023 1 98.75 16 VAL B CA 1
ATOM 1052 C C . VAL B 1 16 ? 3.773 -9.703 -14.203 1 98.75 16 VAL B C 1
ATOM 1054 O O . VAL B 1 16 ? 3.66 -10.867 -13.805 1 98.75 16 VAL B O 1
ATOM 1057 N N . LYS B 1 17 ? 2.869 -9.055 -14.828 1 98.38 17 LYS B N 1
ATOM 1058 C CA . LYS B 1 17 ? 1.568 -9.664 -15.094 1 98.38 17 LYS B CA 1
ATOM 1059 C C . LYS B 1 17 ? 1.716 -10.953 -15.891 1 98.38 17 LYS B C 1
ATOM 1061 O O . LYS B 1 17 ? 1.117 -11.977 -15.539 1 98.38 17 LYS B O 1
ATOM 1066 N N . GLU B 1 18 ? 2.395 -10.898 -16.953 1 98.56 18 GLU B N 1
ATOM 1067 C CA . GLU B 1 18 ? 2.588 -12.062 -17.812 1 98.56 18 GLU B CA 1
ATOM 1068 C C . GLU B 1 18 ? 3.316 -13.188 -17.078 1 98.56 18 GLU B C 1
ATOM 1070 O O . GLU B 1 18 ? 2.941 -14.352 -17.188 1 98.56 18 GLU B O 1
ATOM 1075 N N . ALA B 1 19 ? 4.293 -12.805 -16.328 1 98.75 19 ALA B N 1
ATOM 1076 C CA . ALA B 1 19 ? 5.082 -13.781 -15.594 1 98.75 19 ALA B CA 1
ATOM 1077 C C . ALA B 1 19 ? 4.238 -14.469 -14.516 1 98.75 19 ALA B C 1
ATOM 1079 O O . ALA B 1 19 ? 4.348 -15.68 -14.305 1 98.75 19 ALA B O 1
ATOM 1080 N N . LEU B 1 20 ? 3.412 -13.719 -13.836 1 98.5 20 LEU B N 1
ATOM 1081 C CA . LEU B 1 20 ? 2.533 -14.289 -12.82 1 98.5 20 LEU B CA 1
ATOM 1082 C C . LEU B 1 20 ? 1.523 -15.242 -13.453 1 98.5 20 LEU B C 1
ATOM 1084 O O . LEU B 1 20 ? 1.265 -16.328 -12.914 1 98.5 20 LEU B O 1
ATOM 1088 N N . ASP B 1 21 ? 0.982 -14.836 -14.586 1 97.69 21 ASP B N 1
ATOM 1089 C CA . ASP B 1 21 ? 0.046 -15.695 -15.312 1 97.69 21 ASP B CA 1
ATOM 1090 C C . ASP B 1 21 ? 0.693 -17.031 -15.68 1 97.69 21 ASP B C 1
ATOM 1092 O O . ASP B 1 21 ? 0.127 -18.094 -15.422 1 97.69 21 ASP B O 1
ATOM 1096 N N . GLU B 1 22 ? 1.865 -16.969 -16.219 1 98 22 GLU B N 1
ATOM 1097 C CA . GLU B 1 22 ? 2.598 -18.172 -16.609 1 98 22 GLU B CA 1
ATOM 1098 C C . GLU B 1 22 ? 2.922 -19.047 -15.406 1 98 22 GLU B C 1
ATOM 1100 O O . GLU B 1 22 ? 2.98 -20.266 -15.516 1 98 22 GLU B O 1
ATOM 1105 N N . ALA B 1 23 ? 3.102 -18.453 -14.258 1 97.56 23 ALA B N 1
ATOM 1106 C CA . ALA B 1 23 ? 3.451 -19.172 -13.039 1 97.56 23 ALA B CA 1
ATOM 1107 C C . ALA B 1 23 ? 2.207 -19.75 -12.367 1 97.56 23 ALA B C 1
ATOM 1109 O O . ALA B 1 23 ? 2.307 -20.438 -11.344 1 97.56 23 ALA B O 1
ATOM 1110 N N . GLY B 1 24 ? 1.003 -19.406 -12.898 1 96.75 24 GLY B N 1
ATOM 1111 C CA . GLY B 1 24 ? -0.218 -20 -12.375 1 96.75 24 GLY B CA 1
ATOM 1112 C C . GLY B 1 24 ? -0.988 -19.078 -11.453 1 96.75 24 GLY B C 1
ATOM 1113 O O . GLY B 1 24 ? -1.845 -19.516 -10.688 1 96.75 24 GLY B O 1
ATOM 1114 N N . TYR B 1 25 ? -0.649 -17.812 -11.477 1 97.19 25 TYR B N 1
ATOM 1115 C CA . TYR B 1 25 ? -1.322 -16.844 -10.633 1 97.19 25 TYR B CA 1
ATOM 1116 C C . TYR B 1 25 ? -1.918 -15.711 -11.469 1 97.19 25 TYR B C 1
ATOM 1118 O O . TYR B 1 25 ? -1.493 -14.555 -11.367 1 97.19 25 TYR B O 1
ATOM 1126 N N . PRO B 1 26 ? -2.988 -15.961 -12.234 1 96.38 26 PRO B N 1
ATOM 1127 C CA . PRO B 1 26 ? -3.559 -14.953 -13.141 1 96.38 26 PRO B CA 1
ATOM 1128 C C . PRO B 1 26 ? -4.383 -13.898 -12.398 1 96.38 26 PRO B C 1
ATOM 1130 O O . PRO B 1 26 ? -4.582 -12.797 -12.914 1 96.38 26 PRO B O 1
ATOM 1133 N N . GLY B 1 27 ? -5.008 -14.242 -11.258 1 96.06 27 GLY B N 1
ATOM 1134 C CA . GLY B 1 27 ? -5.844 -13.32 -10.516 1 96.06 27 GLY B CA 1
ATOM 1135 C C . GLY B 1 27 ? -5.055 -12.227 -9.812 1 96.06 27 GLY B C 1
ATOM 1136 O O . GLY B 1 27 ? -4.109 -12.523 -9.078 1 96.06 27 GLY B O 1
ATOM 1137 N N . MET B 1 28 ? -5.422 -11 -10.031 1 97.5 28 MET B N 1
ATOM 1138 C CA . MET B 1 28 ? -4.758 -9.891 -9.359 1 97.5 28 MET B CA 1
ATOM 1139 C C . MET B 1 28 ? -5.625 -8.633 -9.406 1 97.5 28 MET B C 1
ATOM 1141 O O . MET B 1 28 ? -6.559 -8.547 -10.203 1 97.5 28 MET B O 1
ATOM 1145 N N . THR B 1 29 ? -5.41 -7.738 -8.492 1 98.31 29 THR B N 1
ATOM 1146 C CA . THR B 1 29 ? -5.938 -6.379 -8.508 1 98.31 29 THR B CA 1
ATOM 1147 C C . THR B 1 29 ? -4.816 -5.367 -8.75 1 98.31 29 THR B C 1
ATOM 1149 O O . THR B 1 29 ? -3.74 -5.473 -8.156 1 98.31 29 THR B O 1
ATOM 1152 N N . VAL B 1 30 ? -5.027 -4.438 -9.656 1 98.56 30 VAL B N 1
ATOM 1153 C CA . VAL B 1 30 ? -4.055 -3.402 -9.977 1 98.56 30 VAL B CA 1
ATOM 1154 C C . VAL B 1 30 ? -4.602 -2.033 -9.578 1 98.56 30 VAL B C 1
ATOM 1156 O O . VAL B 1 30 ? -5.738 -1.694 -9.906 1 98.56 30 VAL B O 1
ATOM 1159 N N . ILE B 1 31 ? -3.807 -1.267 -8.82 1 98.12 31 ILE B N 1
ATOM 1160 C CA . ILE B 1 31 ? -4.16 0.09 -8.422 1 98.12 31 ILE B CA 1
ATOM 1161 C C . ILE B 1 31 ? -3.062 1.061 -8.852 1 98.12 31 ILE B C 1
ATOM 1163 O O . ILE B 1 31 ? -1.881 0.819 -8.594 1 98.12 31 ILE B O 1
ATOM 1167 N N . HIS B 1 32 ? -3.459 2.127 -9.516 1 98.06 32 HIS B N 1
ATOM 1168 C CA . HIS B 1 32 ? -2.51 3.203 -9.773 1 98.06 32 HIS B CA 1
ATOM 1169 C C . HIS B 1 32 ? -2.32 4.086 -8.547 1 98.06 32 HIS B C 1
ATOM 1171 O O . HIS B 1 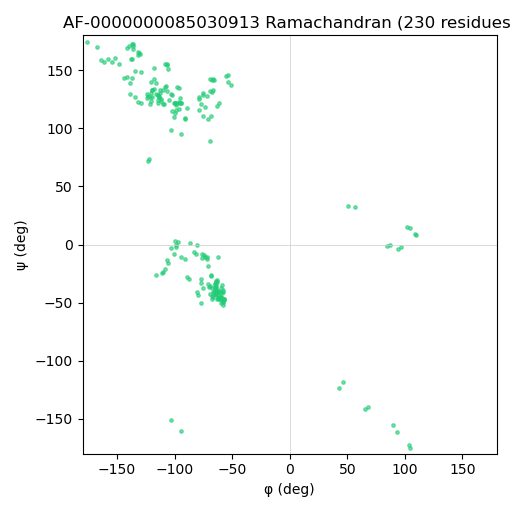32 ? -3.293 4.594 -7.988 1 98.06 32 HIS B O 1
ATOM 1177 N N . VAL B 1 33 ? -1.058 4.254 -8.164 1 98.06 33 VAL B N 1
ATOM 1178 C CA . VAL B 1 33 ? -0.77 4.953 -6.914 1 98.06 33 VAL B CA 1
ATOM 1179 C C . VAL B 1 33 ? 0.39 5.922 -7.121 1 98.06 33 VAL B C 1
ATOM 1181 O O . VAL B 1 33 ? 0.944 6.012 -8.219 1 98.06 33 VAL B O 1
ATOM 1184 N N . LYS B 1 34 ? 0.621 6.719 -6.082 1 96.44 34 LYS B N 1
ATOM 1185 C CA . LYS B 1 34 ? 1.843 7.512 -5.98 1 96.44 34 LYS B CA 1
ATOM 1186 C C . LYS B 1 34 ? 2.656 7.109 -4.754 1 96.44 34 LYS B C 1
ATOM 1188 O O . LYS B 1 34 ? 2.109 6.578 -3.785 1 96.44 34 LYS B O 1
ATOM 1193 N N . GLY B 1 35 ? 3.883 7.266 -4.82 1 94.31 35 GLY B N 1
ATOM 1194 C CA . GLY B 1 35 ? 4.727 6.934 -3.682 1 94.31 35 GLY B CA 1
ATOM 1195 C C . GLY B 1 35 ? 6.188 7.281 -3.9 1 94.31 35 GLY B C 1
ATOM 1196 O O . GLY B 1 35 ? 6.566 7.742 -4.98 1 94.31 35 GLY B O 1
ATOM 1197 N N . ARG B 1 36 ? 6.883 7.066 -2.744 1 89.88 36 ARG B N 1
ATOM 1198 C CA . ARG B 1 36 ? 8.336 7.23 -2.754 1 89.88 36 ARG B CA 1
ATOM 1199 C C . ARG B 1 36 ? 8.992 6.344 -1.703 1 89.88 36 ARG B C 1
ATOM 1201 O O . ARG B 1 36 ? 8.32 5.816 -0.817 1 89.88 36 ARG B O 1
ATOM 1208 N N . GLY B 1 37 ? 10.266 6.141 -1.933 1 88.56 37 GLY B N 1
ATOM 1209 C CA . GLY B 1 37 ? 11.062 5.449 -0.938 1 88.56 37 GLY B CA 1
ATOM 1210 C C . GLY B 1 37 ? 11.945 6.379 -0.127 1 88.56 37 GLY B C 1
ATOM 1211 O O . GLY B 1 37 ? 11.57 7.523 0.141 1 88.56 37 GLY B O 1
ATOM 1212 N N . ARG B 1 38 ? 12.992 5.867 0.291 1 81.38 38 ARG B N 1
ATOM 1213 C CA . ARG B 1 38 ? 13.906 6.566 1.18 1 81.38 38 ARG B CA 1
ATOM 1214 C C . ARG B 1 38 ? 14.633 7.691 0.442 1 81.38 38 ARG B C 1
ATOM 1216 O O . ARG B 1 38 ? 15.109 8.641 1.064 1 81.38 38 ARG B O 1
ATOM 1223 N N . GLN B 1 39 ? 14.617 7.582 -0.808 1 76.06 39 GLN B N 1
ATOM 1224 C CA . GLN B 1 39 ? 15.328 8.562 -1.621 1 76.06 39 GLN B CA 1
ATOM 1225 C C . GLN B 1 39 ? 14.508 9.836 -1.789 1 76.06 39 GLN B C 1
ATOM 1227 O O . GLN B 1 39 ? 15.016 10.844 -2.291 1 76.06 39 GLN B O 1
ATOM 1232 N N . ARG B 1 40 ? 13.336 9.867 -1.209 1 74.44 40 ARG B N 1
ATOM 1233 C CA . ARG B 1 40 ? 12.453 11.031 -1.141 1 74.44 40 ARG B CA 1
ATOM 1234 C C . ARG B 1 40 ? 12.141 11.562 -2.535 1 74.44 40 ARG B C 1
ATOM 1236 O O . ARG B 1 40 ? 12.141 12.773 -2.758 1 74.44 40 ARG B O 1
ATOM 1243 N N . GLY B 1 41 ? 12.094 10.719 -3.391 1 69.94 41 GLY B N 1
ATOM 1244 C CA . GLY B 1 41 ? 11.75 11.18 -4.727 1 69.94 41 GLY B CA 1
ATOM 1245 C C . GLY B 1 41 ? 12.961 11.586 -5.543 1 69.94 41 GLY B C 1
ATOM 1246 O O . GLY B 1 41 ? 14.023 10.977 -5.441 1 69.94 41 GLY B O 1
ATOM 1247 N N . ILE B 1 42 ? 12.703 12.469 -6.523 1 68.75 42 ILE B N 1
ATOM 1248 C CA . ILE B 1 42 ? 13.758 12.859 -7.453 1 68.75 42 ILE B CA 1
ATOM 1249 C C . ILE B 1 42 ? 13.961 14.375 -7.395 1 68.75 42 ILE B C 1
ATOM 1251 O O . ILE B 1 42 ? 13 15.141 -7.391 1 68.75 42 ILE B O 1
ATOM 1255 N N . VAL B 1 43 ? 15.156 14.766 -7.066 1 67.19 43 VAL B N 1
ATOM 1256 C CA . VAL B 1 43 ? 15.508 16.188 -7.102 1 67.19 43 VAL B CA 1
ATOM 1257 C C . VAL B 1 43 ? 15.781 16.609 -8.539 1 67.19 43 VAL B C 1
ATOM 1259 O O . VAL B 1 43 ? 16.547 15.961 -9.25 1 67.19 43 VAL B O 1
ATOM 1262 N N . HIS B 1 44 ? 14.93 17.516 -9.031 1 60.16 44 HIS B N 1
ATOM 1263 C CA . HIS B 1 44 ? 15.195 18.125 -10.328 1 60.16 44 HIS B CA 1
ATOM 1264 C C . HIS B 1 44 ? 15.906 19.469 -10.18 1 60.16 44 HIS B C 1
ATOM 1266 O O . HIS B 1 44 ? 15.594 20.234 -9.273 1 60.16 44 HIS B O 1
ATOM 1272 N N . ARG B 1 45 ? 17.156 19.562 -10.703 1 62.47 45 ARG B N 1
ATOM 1273 C CA . ARG B 1 45 ? 17.938 20.781 -10.656 1 62.47 45 ARG B CA 1
ATOM 1274 C C . ARG B 1 45 ? 17.766 21.594 -11.938 1 62.47 45 ARG B C 1
ATOM 1276 O O . ARG B 1 45 ? 17.938 21.062 -13.039 1 62.47 45 ARG B O 1
ATOM 1283 N N . TYR B 1 46 ? 16.875 22.516 -11.914 1 60.44 46 TYR B N 1
ATOM 1284 C CA . TYR B 1 46 ? 16.875 23.5 -12.992 1 60.44 46 TYR B CA 1
ATOM 1285 C C . TYR B 1 46 ? 17.562 24.797 -12.562 1 60.44 46 TYR B C 1
ATOM 1287 O O . TYR B 1 46 ? 17.031 25.531 -11.734 1 60.44 46 TYR B O 1
ATOM 1295 N N . ARG B 1 47 ? 18.641 25.203 -13.312 1 65.69 47 ARG B N 1
ATOM 1296 C CA . ARG B 1 47 ? 19.484 26.344 -12.977 1 65.69 47 ARG B CA 1
ATOM 1297 C C . ARG B 1 47 ? 19.859 26.328 -11.5 1 65.69 47 ARG B C 1
ATOM 1299 O O . ARG B 1 47 ? 20.406 25.344 -11 1 65.69 47 ARG B O 1
ATOM 1306 N N . ASP B 1 48 ? 19.484 27.328 -10.68 1 65.44 48 ASP B N 1
ATOM 1307 C CA . ASP B 1 48 ? 19.891 27.438 -9.289 1 65.44 48 ASP B CA 1
ATOM 1308 C C . ASP B 1 48 ? 18.797 26.953 -8.352 1 65.44 48 ASP B C 1
ATOM 1310 O O . ASP B 1 48 ? 18.922 27.062 -7.129 1 65.44 48 ASP B O 1
ATOM 1314 N N . GLU B 1 49 ? 17.656 26.438 -8.914 1 67.5 49 GLU B N 1
ATOM 1315 C CA . GLU B 1 49 ? 16.547 26.078 -8.039 1 67.5 49 GLU B CA 1
ATOM 1316 C C . GLU B 1 49 ? 16.312 24.562 -8.047 1 67.5 49 GLU B C 1
ATOM 1318 O O . GLU B 1 49 ? 16.359 23.922 -9.102 1 67.5 49 GLU B O 1
ATOM 1323 N N . GLU B 1 50 ? 16.297 23.969 -6.785 1 63 50 GLU B N 1
ATOM 1324 C CA . GLU B 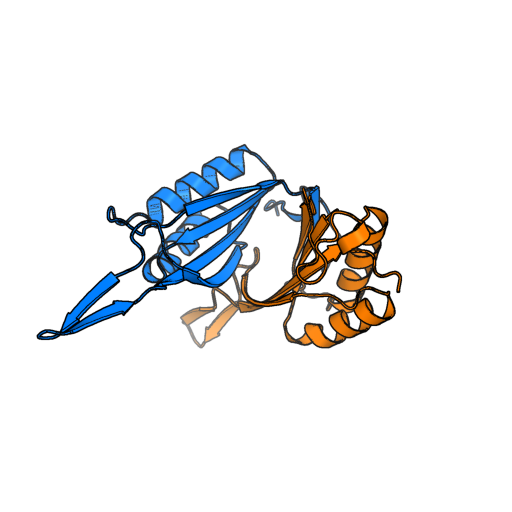1 50 ? 16.016 22.547 -6.625 1 63 50 GLU B CA 1
ATOM 1325 C C . GLU B 1 50 ? 14.531 22.297 -6.414 1 63 50 GLU B C 1
ATOM 1327 O O . GLU B 1 50 ? 13.883 22.984 -5.621 1 63 50 GLU B O 1
ATOM 1332 N N . TYR B 1 51 ? 13.875 21.703 -7.52 1 63.34 51 TYR B N 1
ATOM 1333 C CA . TYR B 1 51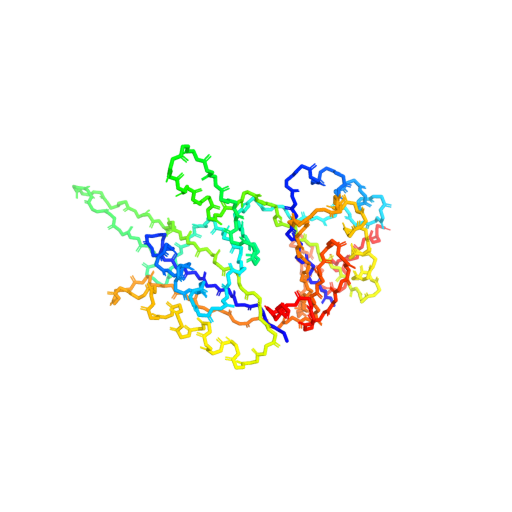 ? 12.492 21.25 -7.375 1 63.34 51 TYR B CA 1
ATOM 1334 C C . TYR B 1 51 ? 12.445 19.75 -7.121 1 63.34 51 TYR B C 1
ATOM 1336 O O . TYR B 1 51 ? 13.141 18.984 -7.781 1 63.34 51 TYR B O 1
ATOM 1344 N N . ARG B 1 52 ? 11.828 19.359 -5.895 1 63.16 52 ARG B N 1
ATOM 1345 C CA . ARG B 1 52 ? 11.742 17.938 -5.582 1 63.16 52 ARG B CA 1
ATOM 1346 C C . ARG B 1 52 ? 10.352 17.391 -5.887 1 63.16 52 ARG B C 1
ATOM 1348 O O . ARG B 1 52 ? 9.344 17.984 -5.516 1 63.16 52 ARG B O 1
ATOM 1355 N N . THR B 1 53 ? 10.352 16.516 -7 1 67.56 53 THR B N 1
ATOM 1356 C CA . THR B 1 53 ? 9.133 15.719 -7.102 1 67.56 53 THR B CA 1
ATOM 1357 C C . THR B 1 53 ? 9.047 14.703 -5.973 1 67.56 53 THR B C 1
ATOM 1359 O O . THR B 1 53 ? 9.828 13.742 -5.934 1 67.56 53 THR B O 1
ATOM 1362 N N . ASP B 1 54 ? 8.18 14.938 -5.152 1 84.5 54 ASP B N 1
ATOM 1363 C CA . ASP B 1 54 ? 8.117 14.281 -3.85 1 84.5 54 ASP B CA 1
ATOM 1364 C C . ASP B 1 54 ? 7.512 12.891 -3.963 1 84.5 54 ASP B C 1
ATOM 1366 O O . ASP B 1 54 ? 8.109 11.906 -3.52 1 84.5 54 ASP B O 1
ATOM 1370 N N . LEU B 1 55 ? 6.402 12.75 -4.746 1 92.25 55 LEU B N 1
ATOM 1371 C CA . LEU B 1 55 ? 5.742 11.469 -4.949 1 92.25 55 LEU B CA 1
ATOM 1372 C C . LEU B 1 55 ? 5.766 11.062 -6.422 1 92.25 55 LEU B C 1
ATOM 1374 O O . LEU B 1 55 ? 5.484 11.891 -7.297 1 92.25 55 LEU B O 1
ATOM 1378 N N . LEU B 1 56 ? 6.129 9.781 -6.703 1 94.19 56 LEU B N 1
ATOM 1379 C CA . LEU B 1 56 ? 6.242 9.258 -8.062 1 94.19 56 LEU B CA 1
ATOM 1380 C C . LEU B 1 56 ? 5.082 8.32 -8.375 1 94.19 56 LEU B C 1
ATOM 1382 O O . LEU B 1 56 ? 4.504 7.715 -7.473 1 94.19 56 LEU B O 1
ATOM 1386 N N . ASP B 1 57 ? 4.809 8.227 -9.695 1 96.81 57 ASP B N 1
ATOM 1387 C CA . ASP B 1 57 ? 3.824 7.242 -10.133 1 96.81 57 ASP B CA 1
ATOM 1388 C C . ASP B 1 57 ? 4.324 5.82 -9.898 1 96.81 57 ASP B C 1
ATOM 1390 O O . ASP B 1 57 ? 5.477 5.504 -10.203 1 96.81 57 ASP B O 1
ATOM 1394 N N . LYS B 1 58 ? 3.441 4.996 -9.312 1 98.06 58 LYS B N 1
ATOM 1395 C CA . LYS B 1 58 ? 3.697 3.58 -9.078 1 98.06 58 LYS B CA 1
ATOM 1396 C C . LYS B 1 58 ? 2.441 2.746 -9.32 1 98.06 58 LYS B C 1
ATOM 1398 O O . LYS B 1 58 ? 1.365 3.295 -9.57 1 98.06 58 LYS B O 1
ATOM 1403 N N . ILE B 1 59 ? 2.654 1.416 -9.344 1 98.62 59 ILE B N 1
ATOM 1404 C CA .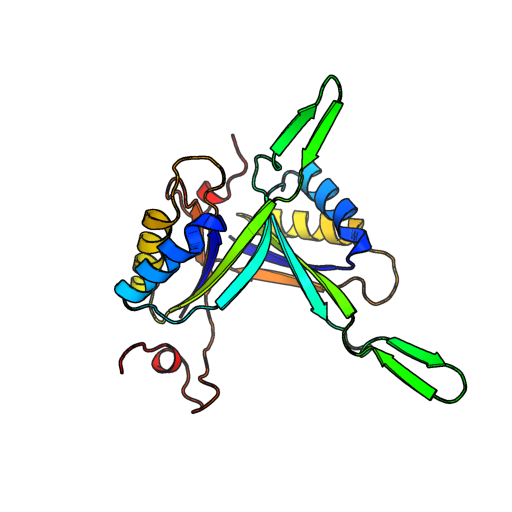 ILE B 1 59 ? 1.567 0.443 -9.352 1 98.62 59 ILE B CA 1
ATOM 1405 C C . ILE B 1 59 ? 1.563 -0.337 -8.039 1 98.62 59 ILE B C 1
ATOM 1407 O O . ILE B 1 59 ? 2.617 -0.757 -7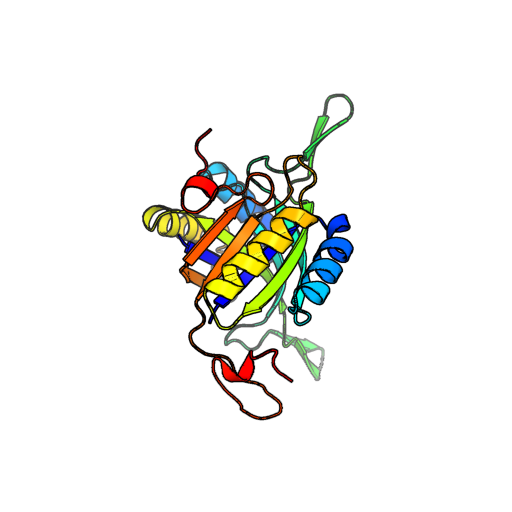.555 1 98.62 59 ILE B O 1
ATOM 1411 N N . LEU B 1 60 ? 0.423 -0.427 -7.422 1 98.81 60 LEU B N 1
ATOM 1412 C CA . LEU B 1 60 ? 0.192 -1.388 -6.348 1 98.81 60 LEU B CA 1
ATOM 1413 C C . LEU B 1 60 ? -0.541 -2.619 -6.867 1 98.81 60 LEU B C 1
ATOM 1415 O O . LEU B 1 60 ? -1.684 -2.521 -7.32 1 98.81 60 LEU B O 1
ATOM 1419 N N . LEU B 1 61 ? 0.129 -3.783 -6.809 1 98.62 61 LEU B N 1
ATOM 1420 C CA . LEU B 1 61 ? -0.431 -5.07 -7.203 1 98.62 61 LEU B CA 1
ATOM 1421 C C . LEU B 1 61 ? -0.824 -5.891 -5.977 1 98.62 61 LEU B C 1
ATOM 1423 O O . LEU B 1 61 ? -0.038 -6.023 -5.035 1 98.62 61 LEU B O 1
ATOM 1427 N N . LYS B 1 62 ? -2.072 -6.406 -5.988 1 98.75 62 LYS B N 1
ATOM 1428 C CA . LYS B 1 62 ? -2.525 -7.305 -4.93 1 98.75 62 LYS B CA 1
ATOM 1429 C C . LYS B 1 62 ? -2.797 -8.703 -5.469 1 98.75 62 LYS B C 1
ATOM 1431 O O . LYS B 1 62 ? -3.551 -8.867 -6.43 1 98.75 62 LYS B O 1
ATOM 1436 N N . VAL B 1 63 ? -2.18 -9.688 -4.902 1 98.44 63 VAL B N 1
ATOM 1437 C CA . VAL B 1 63 ? -2.354 -11.086 -5.277 1 98.44 63 VAL B CA 1
ATOM 1438 C C . VAL B 1 63 ? -2.646 -11.922 -4.031 1 98.44 63 VAL B C 1
ATOM 1440 O O . VAL B 1 63 ? -1.825 -11.984 -3.113 1 98.44 63 VAL B O 1
ATOM 1443 N N . ALA B 1 64 ? -3.766 -12.625 -3.963 1 98.5 64 ALA B N 1
ATOM 1444 C CA . ALA B 1 64 ? -4.113 -13.516 -2.855 1 98.5 64 ALA B CA 1
ATOM 1445 C C . ALA B 1 64 ? -3.736 -14.961 -3.17 1 98.5 64 ALA B C 1
ATOM 1447 O O . ALA B 1 64 ? -3.99 -15.445 -4.273 1 98.5 64 ALA B O 1
ATOM 1448 N N . VAL B 1 65 ? -3.125 -15.617 -2.213 1 97.81 65 VAL B N 1
ATOM 1449 C CA . VAL B 1 65 ? -2.699 -16.984 -2.434 1 97.81 65 VAL B CA 1
ATOM 1450 C C . VAL B 1 65 ? -3.027 -17.844 -1.207 1 97.81 65 VAL B C 1
ATOM 1452 O O . VAL B 1 65 ? -3.119 -17.312 -0.093 1 97.81 65 VAL B O 1
ATOM 1455 N N . PRO B 1 66 ? -3.105 -19.141 -1.352 1 96.56 66 PRO B N 1
ATOM 1456 C CA . PRO B 1 66 ? -3.596 -19.984 -0.26 1 96.56 66 PRO B CA 1
ATOM 1457 C C . PRO B 1 66 ? -2.48 -20.438 0.679 1 96.56 66 PRO B C 1
ATOM 1459 O O . PRO B 1 66 ? -2.734 -20.719 1.853 1 96.56 66 PRO B O 1
ATOM 1462 N N . THR B 1 67 ? -1.212 -20.562 0.203 1 96.44 67 THR B N 1
ATOM 1463 C CA . THR B 1 67 ? -0.196 -21.203 1.038 1 96.44 67 THR B CA 1
ATOM 1464 C C . THR B 1 67 ? 1.063 -20.344 1.103 1 96.44 67 THR B C 1
ATOM 1466 O O . THR B 1 67 ? 1.273 -19.469 0.252 1 96.44 67 THR B O 1
ATOM 1469 N N . GLU B 1 68 ? 1.868 -20.703 2.08 1 96.5 68 GLU B N 1
ATOM 1470 C CA . GLU B 1 68 ? 3.156 -20.031 2.225 1 96.5 68 GLU B CA 1
ATOM 1471 C C . GLU B 1 68 ? 4.062 -20.312 1.027 1 96.5 68 GLU B C 1
ATOM 1473 O O . GLU B 1 68 ? 4.836 -19.438 0.615 1 96.5 68 GLU B O 1
ATOM 1478 N N . ASP B 1 69 ? 4.008 -21.562 0.505 1 97.19 69 ASP B N 1
ATOM 1479 C CA . ASP B 1 69 ? 4.785 -21.891 -0.684 1 97.19 69 ASP B CA 1
ATOM 1480 C C . ASP B 1 69 ? 4.418 -20.984 -1.854 1 97.19 69 ASP B C 1
ATOM 1482 O O . ASP B 1 69 ? 5.289 -20.562 -2.611 1 97.19 69 ASP B O 1
ATOM 1486 N N . ASP B 1 70 ? 3.162 -20.703 -1.967 1 97.56 70 ASP B N 1
ATOM 1487 C CA . ASP B 1 70 ? 2.709 -19.797 -3.023 1 97.56 70 ASP B CA 1
ATOM 1488 C C . ASP B 1 70 ? 3.252 -18.391 -2.814 1 97.56 70 ASP B C 1
ATOM 1490 O O . ASP B 1 70 ? 3.576 -17.688 -3.777 1 97.56 70 ASP B O 1
ATOM 1494 N N . VAL B 1 71 ? 3.328 -18 -1.571 1 98.44 71 VAL B N 1
ATOM 1495 C CA . VAL B 1 71 ? 3.873 -16.672 -1.26 1 98.44 71 VAL B CA 1
ATOM 1496 C C . VAL B 1 71 ? 5.285 -16.547 -1.829 1 98.44 71 VAL B C 1
ATOM 1498 O O . VAL B 1 71 ? 5.59 -15.594 -2.543 1 98.44 71 VAL B O 1
ATOM 1501 N N . GLU B 1 72 ? 6.074 -17.516 -1.587 1 98.5 72 GLU B N 1
ATOM 1502 C CA . GLU B 1 72 ? 7.469 -17.484 -2.023 1 98.5 72 GLU B CA 1
ATOM 1503 C C . GLU B 1 72 ? 7.566 -17.484 -3.547 1 98.5 72 GLU B C 1
ATOM 1505 O O . GLU B 1 72 ? 8.383 -16.766 -4.121 1 98.5 72 GLU B O 1
ATOM 1510 N N . LYS B 1 73 ? 6.762 -18.25 -4.141 1 98.31 73 LYS B N 1
ATOM 1511 C CA . LYS B 1 73 ? 6.766 -18.312 -5.598 1 98.31 73 LYS B CA 1
ATOM 1512 C C . LYS B 1 73 ? 6.395 -16.953 -6.195 1 98.31 73 LYS B C 1
ATOM 1514 O O . LYS B 1 73 ? 7.059 -16.469 -7.117 1 98.31 73 LYS B O 1
ATOM 1519 N N . VAL B 1 74 ? 5.379 -16.359 -5.68 1 98.62 74 VAL B N 1
ATOM 1520 C CA . VAL B 1 74 ? 4.91 -15.086 -6.195 1 98.62 74 VAL B CA 1
ATOM 1521 C C . VAL B 1 74 ? 5.973 -14.016 -5.953 1 98.62 74 VAL B C 1
ATOM 1523 O O . VAL B 1 74 ? 6.266 -13.211 -6.844 1 98.62 74 VAL B O 1
ATOM 1526 N N . ILE B 1 75 ? 6.578 -14 -4.793 1 98.75 75 ILE B N 1
ATOM 1527 C CA . ILE B 1 75 ? 7.633 -13.039 -4.484 1 98.75 75 ILE B CA 1
ATOM 1528 C C . ILE B 1 75 ? 8.781 -13.195 -5.477 1 98.75 75 ILE B C 1
ATOM 1530 O O . ILE B 1 75 ? 9.273 -12.211 -6.023 1 98.75 75 ILE B O 1
ATOM 1534 N N . ASP B 1 76 ? 9.172 -14.43 -5.719 1 98.56 76 ASP B N 1
ATOM 1535 C CA . ASP B 1 76 ? 10.266 -14.695 -6.641 1 98.56 76 ASP B CA 1
ATOM 1536 C C . ASP B 1 76 ? 9.953 -14.18 -8.039 1 98.56 76 ASP B C 1
ATOM 1538 O O . ASP B 1 76 ? 10.805 -13.547 -8.68 1 98.56 76 ASP B O 1
ATOM 1542 N N . VAL B 1 77 ? 8.789 -14.438 -8.5 1 98.62 77 VAL B N 1
ATOM 1543 C CA . VAL B 1 77 ? 8.367 -14 -9.836 1 98.62 77 VAL B CA 1
ATOM 1544 C C . VAL B 1 77 ? 8.414 -12.477 -9.922 1 98.62 77 VAL B C 1
ATOM 1546 O O . VAL B 1 77 ? 8.945 -11.922 -10.883 1 98.62 77 VAL B O 1
ATOM 1549 N N . ILE B 1 78 ? 7.895 -11.789 -8.93 1 98.62 78 ILE B N 1
ATOM 1550 C CA . ILE B 1 78 ? 7.844 -10.328 -8.961 1 98.62 78 ILE B CA 1
ATOM 1551 C C . ILE B 1 78 ? 9.258 -9.758 -8.883 1 98.62 78 ILE B C 1
ATOM 1553 O O . ILE B 1 78 ? 9.617 -8.867 -9.656 1 98.62 78 ILE B O 1
ATOM 1557 N N . CYS B 1 79 ? 10.078 -10.297 -8.008 1 98.31 79 CYS B N 1
ATOM 1558 C CA . CYS B 1 79 ? 11.445 -9.812 -7.879 1 98.31 79 CYS B CA 1
ATOM 1559 C C . CYS B 1 79 ? 12.203 -9.953 -9.195 1 98.31 79 CYS B C 1
ATOM 1561 O O . CYS B 1 79 ? 12.953 -9.055 -9.586 1 98.31 79 CYS B O 1
ATOM 1563 N N . GLU B 1 80 ? 12 -11.016 -9.836 1 98.06 80 GLU B N 1
ATOM 1564 C CA . GLU B 1 80 ? 12.719 -11.289 -11.07 1 98.06 80 GLU B CA 1
ATOM 1565 C C . GLU B 1 80 ? 12.258 -10.367 -12.195 1 98.06 80 GLU B C 1
ATOM 1567 O O . GLU B 1 80 ? 13.078 -9.875 -12.977 1 98.06 80 GLU B O 1
ATOM 1572 N N . HIS B 1 81 ? 11.031 -10.062 -12.234 1 98.38 81 HIS B N 1
ATOM 1573 C CA . HIS B 1 81 ? 10.492 -9.445 -13.445 1 98.38 81 HIS B CA 1
ATOM 1574 C C . HIS B 1 81 ? 10.234 -7.957 -13.234 1 98.38 81 HIS B C 1
ATOM 1576 O O . HIS B 1 81 ? 10.055 -7.211 -14.203 1 98.38 81 HIS B O 1
ATOM 1582 N N . ALA B 1 82 ? 10.211 -7.52 -11.984 1 97.75 82 ALA B N 1
ATOM 1583 C CA . ALA B 1 82 ? 10.047 -6.094 -11.695 1 97.75 82 ALA B CA 1
ATOM 1584 C C . ALA B 1 82 ? 11.398 -5.398 -11.586 1 97.75 82 ALA B C 1
ATOM 1586 O O . ALA B 1 82 ? 11.477 -4.168 -11.547 1 97.75 82 ALA B O 1
ATOM 1587 N N . LYS B 1 83 ? 12.461 -6.117 -11.5 1 96.69 83 LYS B N 1
ATOM 1588 C CA . LYS B 1 83 ? 13.797 -5.602 -11.188 1 96.69 83 LYS B CA 1
ATOM 1589 C C . LYS B 1 83 ? 14.398 -4.883 -12.391 1 96.69 83 LYS B C 1
ATOM 1591 O O . LYS B 1 83 ? 14.398 -5.418 -13.5 1 96.69 83 LYS B O 1
ATOM 1596 N N . THR B 1 84 ? 14.867 -3.693 -12.188 1 95.75 84 THR B N 1
ATOM 1597 C CA . THR B 1 84 ? 15.688 -2.984 -13.156 1 95.75 84 THR B CA 1
ATOM 1598 C C . THR B 1 84 ? 17.141 -2.904 -12.68 1 95.75 84 THR B C 1
ATOM 1600 O O . THR B 1 84 ? 18.047 -2.641 -13.477 1 95.75 84 THR B O 1
ATOM 1603 N N . GLY B 1 85 ? 17.266 -3.07 -11.414 1 92.25 85 GLY B N 1
ATOM 1604 C CA . GLY B 1 85 ? 18.594 -2.943 -10.82 1 92.25 85 GLY B CA 1
ATOM 1605 C C . GLY B 1 85 ? 18.875 -1.55 -10.289 1 92.25 85 GLY B C 1
ATOM 1606 O O . GLY B 1 85 ? 19.891 -1.321 -9.641 1 92.25 85 GLY B O 1
ATOM 1607 N N . ARG B 1 86 ? 18 -0.645 -10.477 1 91.5 86 ARG B N 1
ATOM 1608 C CA . ARG B 1 86 ? 18.125 0.729 -10.008 1 91.5 86 ARG B CA 1
ATOM 1609 C C . ARG B 1 86 ? 17.219 0.989 -8.812 1 91.5 86 ARG B C 1
ATOM 1611 O O . ARG B 1 86 ? 16.219 0.302 -8.633 1 91.5 86 ARG B O 1
ATOM 1618 N N . PRO B 1 87 ? 17.609 1.921 -7.934 1 89.81 87 PRO B N 1
ATOM 1619 C CA . PRO B 1 87 ? 16.703 2.289 -6.848 1 89.81 87 PRO B CA 1
ATOM 1620 C C . PRO B 1 87 ? 15.297 2.631 -7.352 1 89.81 87 PRO B C 1
ATOM 1622 O O . PRO B 1 87 ? 15.148 3.24 -8.414 1 89.81 87 PRO B O 1
ATOM 1625 N N . GLY B 1 88 ? 14.32 2.15 -6.637 1 91 88 GLY B N 1
ATOM 1626 C CA . GLY B 1 88 ? 12.953 2.451 -7.02 1 91 88 GLY B CA 1
ATOM 1627 C C . GLY B 1 88 ? 12.211 1.249 -7.574 1 91 88 GLY B C 1
ATOM 1628 O O . GLY B 1 88 ? 11.094 1.382 -8.086 1 91 88 GLY B O 1
ATOM 1629 N N . ASP B 1 89 ? 12.805 0.07 -7.496 1 95.44 89 ASP B N 1
ATOM 1630 C CA . ASP B 1 89 ? 12.188 -1.144 -8.023 1 95.44 89 ASP B CA 1
ATOM 1631 C C . ASP B 1 89 ? 11.016 -1.586 -7.152 1 95.44 89 ASP B C 1
ATOM 1633 O O . ASP B 1 89 ? 10.234 -2.451 -7.551 1 95.44 89 ASP B O 1
ATOM 1637 N N . GLY B 1 90 ? 10.875 -0.989 -5.906 1 95.62 90 GLY B N 1
ATOM 1638 C CA . GLY B 1 90 ? 9.656 -1.132 -5.133 1 95.62 90 GLY B CA 1
ATOM 1639 C C . GLY B 1 90 ? 9.789 -2.098 -3.971 1 95.62 90 GLY B C 1
ATOM 1640 O O . GLY B 1 90 ? 10.906 -2.428 -3.561 1 95.62 90 GLY B O 1
ATOM 1641 N N . MET B 1 91 ? 8.68 -2.307 -3.338 1 98 91 MET B N 1
ATOM 1642 C CA . MET B 1 91 ? 8.562 -3.117 -2.129 1 98 91 MET B CA 1
ATOM 1643 C C . MET B 1 91 ? 7.445 -4.148 -2.271 1 98 91 MET B C 1
ATOM 1645 O O . MET B 1 91 ? 6.469 -3.916 -2.99 1 98 91 MET B O 1
ATOM 1649 N N . ILE B 1 92 ? 7.652 -5.258 -1.615 1 98.81 92 ILE B N 1
ATOM 1650 C CA . ILE B 1 92 ? 6.629 -6.293 -1.514 1 98.81 92 ILE B CA 1
ATOM 1651 C C . ILE B 1 92 ? 6.273 -6.523 -0.047 1 98.81 92 ILE B C 1
ATOM 1653 O O . ILE B 1 92 ? 7.156 -6.629 0.805 1 98.81 92 ILE B O 1
ATOM 1657 N N . PHE B 1 93 ? 5 -6.566 0.236 1 98.88 93 PHE B N 1
ATOM 1658 C CA . PHE B 1 93 ? 4.492 -6.812 1.581 1 98.88 93 PHE B CA 1
ATOM 1659 C C . PHE B 1 93 ? 3.607 -8.055 1.607 1 98.88 93 PHE B C 1
ATOM 1661 O O . PHE B 1 93 ? 2.822 -8.281 0.684 1 98.88 93 PHE B O 1
ATOM 1668 N N . VAL B 1 94 ? 3.783 -8.859 2.715 1 98.88 94 VAL B N 1
ATOM 1669 C CA . VAL B 1 94 ? 2.967 -10.055 2.906 1 98.88 94 VAL B CA 1
ATOM 1670 C C . VAL B 1 94 ? 2.037 -9.859 4.102 1 98.88 94 VAL B C 1
ATOM 1672 O O . VAL B 1 94 ? 2.496 -9.648 5.227 1 98.88 94 VAL B O 1
ATOM 1675 N N . ILE B 1 95 ? 0.741 -10.016 3.852 1 98.62 95 ILE B N 1
ATOM 1676 C CA . ILE B 1 95 ? -0.286 -9.773 4.859 1 98.62 95 ILE B CA 1
ATOM 1677 C C . ILE B 1 95 ? -1.09 -11.055 5.086 1 98.62 95 ILE B C 1
ATOM 1679 O O . ILE B 1 95 ? -1.674 -11.602 4.148 1 98.62 95 ILE B O 1
ATOM 1683 N N . PRO B 1 96 ? -1.141 -11.523 6.332 1 98.12 96 PRO B N 1
ATOM 1684 C CA . PRO B 1 96 ? -2.01 -12.68 6.574 1 98.12 96 PRO B CA 1
ATOM 1685 C C . PRO B 1 96 ? -3.488 -12.359 6.363 1 98.12 96 PRO B C 1
ATOM 1687 O O . PRO B 1 96 ? -3.943 -11.273 6.719 1 98.12 96 PRO B O 1
ATOM 1690 N N . LEU B 1 97 ? -4.125 -13.312 5.801 1 97.5 97 LEU B N 1
ATOM 1691 C CA . LEU B 1 97 ? -5.574 -13.242 5.645 1 97.5 97 LEU B CA 1
ATOM 1692 C C . LEU B 1 97 ? -6.273 -14.195 6.602 1 97.5 97 LEU B C 1
ATOM 1694 O O . LEU B 1 97 ? -5.918 -15.375 6.68 1 97.5 97 LEU B O 1
ATOM 1698 N N . GLU B 1 98 ? -7.352 -13.633 7.191 1 96.81 98 GLU B N 1
ATOM 1699 C CA . GLU B 1 98 ? -8.141 -14.477 8.086 1 96.81 98 GLU B CA 1
ATOM 1700 C C . GLU B 1 98 ? -9.086 -15.375 7.305 1 96.81 98 GLU B C 1
ATOM 1702 O O . GLU B 1 98 ? -9.312 -16.531 7.684 1 96.81 98 GLU B O 1
ATOM 1707 N N . ASP B 1 99 ? -9.703 -14.82 6.246 1 96.88 99 ASP B N 1
ATOM 1708 C CA . ASP B 1 99 ? -10.688 -15.531 5.43 1 96.88 99 ASP B CA 1
ATOM 1709 C C . ASP B 1 99 ? -10.742 -14.961 4.016 1 96.88 99 ASP B C 1
ATOM 1711 O O . ASP B 1 99 ? -10.195 -13.883 3.752 1 96.88 99 ASP B O 1
ATOM 1715 N N . ALA B 1 100 ? -11.195 -15.734 3.066 1 96.56 100 ALA B N 1
ATOM 1716 C CA . ALA B 1 100 ? -11.516 -15.367 1.691 1 96.56 100 ALA B CA 1
ATOM 1717 C C . ALA B 1 100 ? -12.797 -16.047 1.225 1 96.56 100 ALA B C 1
ATOM 1719 O O . ALA B 1 100 ? -13.047 -17.219 1.561 1 96.56 100 ALA B O 1
ATOM 1720 N N . VAL B 1 101 ? -13.625 -15.188 0.454 1 96.31 101 VAL B N 1
ATOM 1721 C CA . VAL B 1 101 ? -14.898 -15.727 0 1 96.31 101 VAL B CA 1
ATOM 1722 C C . VAL B 1 101 ? -15.109 -15.391 -1.476 1 96.31 101 VAL B C 1
ATOM 1724 O O . VAL B 1 101 ? -14.969 -14.234 -1.883 1 96.31 101 VAL B O 1
ATOM 1727 N N . ARG B 1 102 ? -15.391 -16.453 -2.25 1 94.19 102 ARG B N 1
ATOM 1728 C CA . ARG B 1 102 ? -15.828 -16.219 -3.623 1 94.19 102 ARG B CA 1
ATOM 1729 C C . ARG B 1 102 ? -17.266 -15.703 -3.662 1 94.19 102 ARG B C 1
ATOM 1731 O O . ARG B 1 102 ? -18.188 -16.438 -3.328 1 94.19 102 ARG B O 1
ATOM 1738 N N . ALA B 1 103 ? -17.469 -14.523 -4.168 1 95.19 103 ALA B N 1
ATOM 1739 C CA . ALA B 1 103 ? -18.75 -13.844 -4.055 1 95.19 103 ALA B CA 1
ATOM 1740 C C . ALA B 1 103 ? -19.844 -14.617 -4.793 1 95.19 103 ALA B C 1
ATOM 1742 O O . ALA B 1 103 ? -20.984 -14.695 -4.324 1 95.19 103 ALA B O 1
ATOM 1743 N N . ARG B 1 104 ? -19.406 -15.18 -5.922 1 93.56 104 ARG B N 1
ATOM 1744 C CA . ARG B 1 104 ? -20.406 -15.836 -6.758 1 93.56 104 ARG B CA 1
ATOM 1745 C C . ARG B 1 104 ? -20.906 -17.125 -6.105 1 93.56 104 ARG B C 1
ATOM 1747 O O . ARG B 1 104 ? -22.109 -17.422 -6.133 1 93.56 104 ARG B O 1
ATOM 1754 N N . THR B 1 105 ? -20.125 -17.844 -5.406 1 93.81 105 THR B N 1
ATOM 1755 C CA . THR B 1 105 ? -20.453 -19.203 -5.008 1 93.81 105 THR B CA 1
ATOM 1756 C C . THR B 1 105 ? -20.562 -19.312 -3.49 1 93.81 105 THR B C 1
ATOM 1758 O O . THR B 1 105 ? -21.141 -20.281 -2.971 1 93.81 105 THR B O 1
ATOM 1761 N N . GLY B 1 106 ? -19.859 -18.422 -2.768 1 92.62 106 GLY B N 1
ATOM 1762 C CA . GLY B 1 106 ? -19.812 -18.5 -1.316 1 92.62 106 GLY B CA 1
ATOM 1763 C C . GLY B 1 106 ? -18.719 -19.406 -0.8 1 92.62 106 GLY B C 1
ATOM 1764 O O . GLY B 1 106 ? -18.562 -19.578 0.411 1 92.62 106 GLY B O 1
ATOM 1765 N N . GLU B 1 107 ? -17.938 -20.031 -1.719 1 94 107 GLU B N 1
ATOM 1766 C CA . GLU B 1 107 ? -16.766 -20.812 -1.296 1 94 107 GLU B CA 1
ATOM 1767 C C . GLU B 1 107 ? -15.82 -19.969 -0.452 1 94 107 GLU B C 1
ATOM 1769 O O . GLU B 1 107 ? -15.609 -18.781 -0.743 1 94 107 GLU B O 1
ATOM 1774 N N . ARG B 1 108 ? -15.156 -20.656 0.602 1 95.25 108 ARG B N 1
ATOM 1775 C CA . ARG B 1 108 ? -14.375 -19.875 1.546 1 95.25 108 ARG B CA 1
ATOM 1776 C C . ARG B 1 108 ? -12.992 -20.469 1.759 1 95.25 108 ARG B C 1
ATOM 1778 O O . ARG B 1 108 ? -12.758 -21.641 1.428 1 95.25 108 ARG B O 1
ATOM 1785 N N . GLY B 1 109 ? -12.109 -19.641 2.318 1 94.25 109 GLY B N 1
ATOM 1786 C CA . GLY B 1 109 ? -10.781 -20.109 2.686 1 94.25 109 GLY B CA 1
ATOM 1787 C C . GLY B 1 109 ? -9.914 -20.453 1.487 1 94.25 109 GLY B C 1
ATOM 1788 O O . GLY B 1 109 ? -9.953 -19.781 0.464 1 94.25 109 GLY B O 1
ATOM 1789 N N . ASP B 1 110 ? -9.188 -21.516 1.621 1 92.81 110 ASP B N 1
ATOM 1790 C CA . ASP B 1 110 ? -8.25 -21.938 0.589 1 92.81 110 ASP B CA 1
ATOM 1791 C C . ASP B 1 110 ? -8.984 -22.297 -0.702 1 92.81 110 ASP B C 1
ATOM 1793 O O . ASP B 1 110 ? -8.461 -22.078 -1.798 1 92.81 110 ASP B O 1
ATOM 1797 N N . ASP B 1 111 ? -10.164 -22.797 -0.535 1 91.88 111 ASP B N 1
ATOM 1798 C CA . ASP B 1 111 ? -10.945 -23.219 -1.698 1 91.88 111 ASP B CA 1
ATOM 1799 C C . ASP B 1 111 ? -11.289 -22.016 -2.578 1 91.88 111 ASP B C 1
ATOM 1801 O O . ASP B 1 111 ? -11.367 -22.141 -3.803 1 91.88 111 ASP B O 1
ATOM 1805 N N . ALA B 1 112 ? -11.492 -20.906 -1.922 1 93.38 112 ALA B N 1
ATOM 1806 C CA . ALA B 1 112 ? -11.836 -19.688 -2.658 1 93.38 112 ALA B CA 1
ATOM 1807 C C . ALA B 1 112 ? -10.656 -19.203 -3.492 1 93.38 112 ALA B C 1
ATOM 1809 O O . ALA B 1 112 ? -10.844 -18.5 -4.496 1 93.38 112 ALA B O 1
ATOM 1810 N N . LEU B 1 113 ? -9.43 -19.562 -3.047 1 93.56 113 LEU B N 1
ATOM 1811 C CA . LEU B 1 113 ? -8.234 -19.062 -3.709 1 93.56 113 LEU B CA 1
ATOM 1812 C C . LEU B 1 113 ? -7.613 -20.141 -4.59 1 93.56 113 LEU B C 1
ATOM 1814 O O . LEU B 1 113 ? -6.578 -19.922 -5.223 1 93.56 113 LEU B O 1
ATOM 1818 N N . SER B 1 114 ? -8.195 -21.234 -4.543 1 81.81 114 SER B N 1
ATOM 1819 C CA . SER B 1 114 ? -7.652 -22.359 -5.305 1 81.81 114 SER B CA 1
ATOM 1820 C C . SER B 1 114 ? -7.684 -22.078 -6.801 1 81.81 114 SER B C 1
ATOM 1822 O O . SER B 1 114 ? -8.633 -21.484 -7.309 1 81.81 114 SER B O 1
ATOM 1824 N N . THR B 1 115 ? -6.508 -22.078 -7.387 1 66.94 115 THR B N 1
ATOM 1825 C CA . THR B 1 115 ? -6.375 -21.906 -8.828 1 66.94 115 THR B CA 1
ATOM 1826 C C . THR B 1 115 ? -6.746 -23.188 -9.555 1 66.94 115 THR B C 1
ATOM 1828 O O . THR B 1 115 ? -6.719 -23.25 -10.789 1 66.94 115 THR B O 1
ATOM 1831 N N . GLU B 1 116 ? -6.957 -24.234 -8.836 1 56.19 116 GLU B N 1
ATOM 1832 C CA . GLU B 1 116 ? -7.211 -25.516 -9.484 1 56.19 116 GLU B CA 1
ATOM 1833 C C . GLU B 1 116 ? -8.562 -25.531 -10.188 1 56.19 116 GLU B C 1
ATOM 1835 O O . GLU B 1 116 ? -9.578 -25.172 -9.586 1 56.19 116 GLU B O 1
ATOM 1840 N N . GLU B 1 117 ? -8.664 -25.141 -11.445 1 45.41 117 GLU B N 1
ATOM 1841 C CA . GLU B 1 117 ? -9.805 -25.641 -12.211 1 45.41 117 GLU B CA 1
ATOM 1842 C C . GLU B 1 117 ? -9.859 -27.172 -12.188 1 45.41 117 GLU B C 1
ATOM 1844 O O . GLU B 1 117 ? -8.828 -27.828 -12.102 1 45.41 117 GLU B O 1
#

Secondary structure (DSSP, 8-state):
-EEEEEEE-GGGHHHHHHHHHHTT---EEEEEEEE--TT-SEEEEETTEEEEE-SEEEEEEEEEESSHHHHHHHHHHHHHHH--SSTT--EEEEEE-SEEEETTT--BTHHHH----/-EEEEEEE-GGGHHHHHHHHHHTT----EEEEEEEE-TT-SEEEEETTEEEEE-SEEEEEEEEEESSHHHHHHHHHHHHHHH--SSTT--EEEEEE-S--B-TTT--BTHHHH----

Nearest PDB structures (foldseek):
  7p4v-assembly1_A  TM=9.215E-01  e=8.889E-16  Methanothermococcus thermolithotrophicus DSM 2095
  3ta2-assembly1_A  TM=9.678E-01  e=5.681E-15  Archaeoglobus fulgidus DSM 4304
  3n5b-assembly1_A  TM=9.135E-01  e=2.625E-13  Nostoc sp. PCC 7120 = FACHB-418
  2rd5-assembly1_D  TM=8.608E-01  e=2.971E-13  Arabidopsis thaliana
  4usj-assembly1_C  TM=8.691E-01  e=1.271E-10  Chlamydomonas reinhardtii

Solvent-accessible surface area (backbone atoms only — not comparable to full-atom values): 12664 Å² total; per-residue (Å²): 72,34,38,37,40,34,37,31,44,61,90,29,44,66,54,29,52,51,50,33,37,75,74,68,49,49,42,35,40,40,33,86,42,72,42,61,63,94,72,59,40,48,81,39,79,53,91,93,44,77,48,68,46,49,66,36,78,29,28,40,38,39,37,70,36,49,46,70,70,51,48,53,52,52,51,51,51,42,55,66,42,41,58,80,86,54,94,72,44,59,53,76,45,81,39,68,36,77,40,31,32,26,28,55,78,61,40,48,44,55,69,43,51,52,78,75,128,70,34,36,35,40,33,38,32,44,60,90,30,46,66,53,30,52,54,51,33,36,76,74,65,49,70,69,68,46,82,41,80,32,31,28,30,42,82,72,50,40,46,79,41,76,54,91,95,46,79,46,64,49,53,63,37,80,28,29,40,37,40,36,70,36,46,44,71,70,49,49,53,51,52,51,52,51,41,33,65,44,42,42,77,76,48,93,72,23,37,42,33,38,32,30,73,43,94,73,40,67,32,81,90,77,62,42,49,43,53,68,42,46,50,72,76,124

pLDDT: mean 91.66, std 11.51, range [42.34, 98.88]

Radius of gyration: 19.45 Å; Cα contacts (8 Å, |Δi|>4): 470; chains: 2; bounding box: 58×53×37 Å

InterPro domains:
  IPR002187 Nitrogen regulatory protein PII [PF00543] (1-107)
  IPR002187 Nitrogen regulatory protein PII [PR00340] (2-17)
  IPR002187 Nitrogen regulatory protein PII [PR00340] (23-41)
  IPR002187 Nitrogen regulatory protein PII [PR00340] (52-75)
  IPR002187 Nitrogen regulatory protein PII [PR00340] (84-104)
  IPR002187 Nitrogen regulatory protein PII [PS51343] (1-113)
  IPR002187 Nitrogen regulatory protein PII [PTHR30115] (2-113)
  IPR002187 Nitrogen regulatory protein PII [SM00938] (4-106)
  IPR011322 Nitrogen regulatory PII-like, alpha/beta [SSF54913] (1-114)
  IPR015867 Nitrogen regulatory protein PII/ATP phosphoribosyltransferase, C-terminal [G3DSA:3.30.70.120] (1-116)

Sequence (234 aa):
MYMIEAVIRPEKLDDVKEALDEAGYPGMTVIHVKGRGRQRGIVHRYRDEEYRTDLLDKILLKVAVPTEDDVEKVIDVICEHAKTGRPGDGMIFVIPLEDAVRARTGERGDDALSTEEMYMIEAVIRPEKLDDVKEALDEAGYPGMTVIHVKGRGRQRGIVHRYRDEEYRTDLLDKILLKVAVPTEDDVEKVIDVICEHAKTGRPGDGMIFVIPLEDAVRARTGERGDDALSTEE

Foldseek 3Di:
DKKKKWKFAPVLVVQLQVLCVVVLFNDKDKDKDWADDPVQADWDDDPPDTDGPRIDIIMIMIGDAQDPVVVVVSVVSLCVRLDPPDPGRTDMDMGDDPKDADPVPRDMHNVNRDSDD/DKKKKWKFAPVLVVQLQVLCVVVLFNDKDKDKDKADDPVQADWDDDPPDTDGPRIHIIIIMIGDAQDPVVVVVSVVSLCVRLDPPDPGRTDMDMGDDPKDADPVPRDMHNVNRDSPD